Protein AF-A0A1N6CM37-F1 (afdb_monomer)

Mean predicted aligned error: 11.4 Å

Structure (mmCIF, N/CA/C/O backbone):
data_AF-A0A1N6CM37-F1
#
_entry.id   AF-A0A1N6CM37-F1
#
loop_
_atom_site.group_PDB
_atom_site.id
_atom_site.type_symbol
_atom_site.label_atom_id
_atom_site.label_alt_id
_atom_site.label_comp_id
_atom_site.label_asym_id
_atom_site.label_entity_id
_atom_site.label_seq_id
_atom_site.pdbx_PDB_ins_code
_atom_site.Cartn_x
_atom_site.Cartn_y
_atom_site.Cartn_z
_atom_site.occupancy
_atom_site.B_iso_or_equiv
_atom_site.auth_seq_id
_atom_site.auth_comp_id
_atom_site.auth_asym_id
_atom_site.auth_atom_id
_atom_site.pdbx_PDB_model_num
ATOM 1 N N . MET A 1 1 ? 11.329 33.008 1.002 1.00 25.02 1 MET A N 1
ATOM 2 C CA . MET A 1 1 ? 11.380 31.983 -0.054 1.00 25.02 1 MET A CA 1
ATOM 3 C C . MET A 1 1 ? 11.124 30.665 0.637 1.00 25.02 1 MET A C 1
ATOM 5 O O . MET A 1 1 ? 12.015 30.175 1.306 1.00 25.02 1 MET A O 1
ATOM 9 N N . GLY A 1 2 ? 9.870 30.221 0.646 1.00 23.66 2 GLY A N 1
ATOM 10 C CA . GLY A 1 2 ? 9.488 28.921 1.187 1.00 23.66 2 GLY A CA 1
ATOM 11 C C . GLY A 1 2 ? 9.036 28.079 0.009 1.00 23.66 2 GLY A C 1
ATOM 12 O O . GLY A 1 2 ? 8.047 28.442 -0.625 1.00 23.66 2 GLY A O 1
ATOM 13 N N . MET A 1 3 ? 9.803 27.042 -0.315 1.00 22.66 3 MET A N 1
ATOM 14 C CA . MET A 1 3 ? 9.376 25.974 -1.214 1.00 22.66 3 MET A CA 1
ATOM 15 C C . MET A 1 3 ? 8.155 25.306 -0.583 1.00 22.66 3 MET A C 1
ATOM 17 O O . MET A 1 3 ? 8.209 24.887 0.571 1.00 22.66 3 MET A O 1
ATOM 21 N N . LYS A 1 4 ? 7.042 25.255 -1.313 1.00 22.05 4 LYS A N 1
ATOM 22 C CA . LYS A 1 4 ? 5.888 24.435 -0.944 1.00 22.05 4 LYS A CA 1
ATOM 23 C C . LYS A 1 4 ? 6.038 23.084 -1.631 1.00 22.05 4 LYS A C 1
ATOM 25 O O . LYS A 1 4 ? 5.509 22.888 -2.718 1.00 22.05 4 LYS A O 1
ATOM 30 N N . ILE A 1 5 ? 6.757 22.166 -0.994 1.00 28.77 5 ILE A N 1
ATOM 31 C CA . ILE A 1 5 ? 6.811 20.765 -1.416 1.00 28.77 5 ILE A CA 1
ATOM 32 C C . ILE A 1 5 ? 5.496 20.143 -0.968 1.00 28.77 5 ILE A C 1
ATOM 34 O O . ILE A 1 5 ? 5.294 19.910 0.217 1.00 28.77 5 ILE A O 1
ATOM 38 N N . THR A 1 6 ? 4.553 19.985 -1.891 1.00 29.05 6 THR A N 1
ATOM 39 C CA . THR A 1 6 ? 3.203 19.531 -1.527 1.00 29.05 6 THR A CA 1
ATOM 40 C C . THR A 1 6 ? 2.926 18.095 -1.979 1.00 29.05 6 THR A C 1
ATOM 42 O O . THR A 1 6 ? 1.849 17.607 -1.691 1.00 29.05 6 THR A O 1
ATOM 45 N N . HIS A 1 7 ? 3.849 17.400 -2.661 1.00 32.09 7 HIS A N 1
ATOM 46 C CA . HIS A 1 7 ? 3.498 16.150 -3.353 1.00 32.09 7 HIS A CA 1
ATOM 47 C C . HIS A 1 7 ? 4.652 15.126 -3.523 1.00 32.09 7 HIS A C 1
ATOM 49 O O . HIS A 1 7 ? 4.738 14.451 -4.544 1.00 32.09 7 HIS A O 1
ATOM 55 N N . ILE A 1 8 ? 5.540 14.958 -2.538 1.00 32.12 8 ILE A N 1
ATOM 56 C CA . ILE A 1 8 ? 6.417 13.770 -2.507 1.00 32.12 8 ILE A CA 1
ATOM 57 C C . ILE A 1 8 ? 5.692 12.714 -1.691 1.00 32.12 8 ILE A C 1
ATOM 59 O O . ILE A 1 8 ? 5.733 12.715 -0.463 1.00 32.12 8 ILE A O 1
ATOM 63 N N . VAL A 1 9 ? 4.954 11.855 -2.383 1.00 31.59 9 VAL A N 1
ATOM 64 C CA . VAL A 1 9 ? 4.132 10.843 -1.733 1.00 31.59 9 VAL A CA 1
ATOM 65 C C . VAL A 1 9 ? 4.788 9.475 -1.925 1.00 31.59 9 VAL A C 1
ATOM 67 O O . VAL A 1 9 ? 4.845 8.930 -3.024 1.00 31.59 9 VAL A O 1
ATOM 70 N N . LEU A 1 10 ? 5.351 8.954 -0.832 1.00 33.09 10 LEU A N 1
ATOM 71 C CA . LEU A 1 10 ? 6.079 7.683 -0.708 1.00 33.09 10 LEU A CA 1
ATOM 72 C C . LEU A 1 10 ? 5.109 6.506 -0.482 1.00 33.09 10 LEU A C 1
ATOM 74 O O . LEU A 1 10 ? 4.486 6.524 0.575 1.00 33.09 10 LEU A O 1
ATOM 78 N N . PRO A 1 11 ? 4.967 5.491 -1.381 1.00 34.34 11 PRO A N 1
ATOM 79 C CA . PRO A 1 11 ? 3.895 4.455 -1.413 1.00 34.34 11 PRO A CA 1
ATOM 80 C C . PRO A 1 11 ? 3.674 3.573 -0.173 1.00 34.34 11 PRO A C 1
ATOM 82 O O . PRO A 1 11 ? 2.757 2.759 -0.165 1.00 34.34 11 PRO A O 1
ATOM 85 N N . PHE A 1 12 ? 4.410 3.816 0.915 1.00 36.84 12 PHE A N 1
ATOM 86 C CA . PHE A 1 12 ? 4.209 3.195 2.225 1.00 36.84 12 PHE A CA 1
ATOM 87 C C . PHE A 1 12 ? 3.840 4.150 3.354 1.00 36.84 12 PHE A C 1
ATOM 89 O O . PHE A 1 12 ? 3.465 3.674 4.419 1.00 36.84 12 PHE A O 1
ATOM 96 N N . VAL A 1 13 ? 3.816 5.463 3.111 1.00 35.81 13 VAL A N 1
ATOM 97 C CA . VAL A 1 13 ? 3.071 6.372 3.987 1.00 35.81 13 VAL A CA 1
ATOM 98 C C . VAL A 1 13 ? 1.584 6.365 3.649 1.00 35.81 13 VAL A C 1
ATOM 100 O O . VAL A 1 13 ? 0.835 6.610 4.578 1.00 35.81 13 VAL A O 1
ATOM 103 N N . PHE A 1 14 ? 1.176 5.960 2.424 1.00 42.19 14 PHE A N 1
ATOM 104 C CA . PHE A 1 14 ? -0.163 6.069 1.782 1.00 42.19 14 PHE A CA 1
ATOM 105 C C . PHE A 1 14 ? -1.371 5.527 2.551 1.00 42.19 14 PHE A C 1
ATOM 107 O O . PHE A 1 14 ? -2.103 4.624 2.132 1.00 42.19 14 PHE A O 1
ATOM 114 N N . LEU A 1 15 ? -1.600 6.114 3.699 1.00 32.59 15 LEU A N 1
ATOM 115 C CA . LEU A 1 15 ? -2.272 7.393 3.820 1.00 32.59 15 LEU A CA 1
ATOM 116 C C . LEU A 1 15 ? -1.490 8.622 3.230 1.00 32.59 15 LEU A C 1
ATOM 118 O O . LEU A 1 15 ? -0.271 8.664 3.247 1.00 32.59 15 LEU A O 1
ATOM 122 N N . PHE A 1 16 ? -2.192 9.612 2.676 1.00 36.16 16 PHE A N 1
ATOM 123 C CA . PHE A 1 16 ? -1.753 10.941 2.166 1.00 36.16 16 PHE A CA 1
ATOM 124 C C . PHE A 1 16 ? -1.709 11.123 0.673 1.00 36.16 16 PHE A C 1
ATOM 126 O O . PHE A 1 16 ? -0.985 10.450 -0.040 1.00 36.16 16 PHE A O 1
ATOM 133 N N . GLY A 1 17 ? -2.552 12.054 0.234 1.00 28.45 17 GLY A N 1
ATOM 134 C CA . GLY A 1 17 ? -2.382 12.868 -0.952 1.00 28.45 17 GLY A CA 1
ATOM 135 C C . GLY A 1 17 ? -2.114 14.328 -0.545 1.00 28.45 17 GLY A C 1
ATOM 136 O O . GLY A 1 17 ? -1.785 14.609 0.609 1.00 28.45 17 GLY A O 1
ATOM 137 N N . PRO A 1 18 ? -2.273 15.295 -1.458 1.00 28.67 18 PRO A N 1
ATOM 138 C CA . PRO A 1 18 ? -1.671 16.602 -1.356 1.00 28.67 18 PRO A CA 1
ATOM 139 C C . PRO A 1 18 ? -2.720 17.713 -1.244 1.00 28.67 18 PRO A C 1
ATOM 141 O O . PRO A 1 18 ? -3.902 17.579 -1.576 1.00 28.67 18 PRO A O 1
ATOM 144 N N . SER A 1 19 ? -2.277 18.868 -0.757 1.00 26.94 19 SER A N 1
ATOM 145 C CA . SER A 1 19 ? -3.132 20.033 -0.529 1.00 26.94 19 SER A CA 1
ATOM 146 C C . SER A 1 19 ? -3.166 20.992 -1.729 1.00 26.94 19 SER A C 1
ATOM 148 O O . SER A 1 19 ? -2.136 21.331 -2.306 1.00 26.94 19 SER A O 1
ATOM 150 N N . ALA A 1 20 ? -4.353 21.517 -2.056 1.00 23.83 20 ALA A N 1
ATOM 151 C CA . ALA A 1 20 ? -4.527 22.671 -2.939 1.00 23.83 20 ALA A CA 1
ATOM 152 C C . ALA A 1 20 ? -5.299 23.792 -2.218 1.00 23.83 20 ALA A C 1
ATOM 154 O O . ALA A 1 20 ? -6.403 23.588 -1.711 1.00 23.83 20 ALA A O 1
ATOM 155 N N . GLY A 1 21 ? -4.731 25.002 -2.211 1.00 21.92 21 GLY A N 1
ATOM 156 C CA . GLY A 1 21 ? -5.384 26.258 -1.819 1.00 21.92 21 GLY A CA 1
ATOM 157 C C . GLY A 1 21 ? -5.247 27.294 -2.942 1.00 21.92 21 GLY A C 1
ATOM 158 O O . GLY A 1 21 ? -4.203 27.370 -3.582 1.00 21.92 21 GLY A O 1
ATOM 159 N N . ALA A 1 22 ? -6.300 28.074 -3.210 1.00 21.17 22 ALA A N 1
ATOM 160 C CA . ALA A 1 22 ? -6.510 28.792 -4.475 1.00 21.17 22 ALA A CA 1
ATOM 161 C C . ALA A 1 22 ? -6.444 30.353 -4.410 1.00 21.17 22 ALA A C 1
ATOM 163 O O . ALA A 1 22 ? -6.785 30.932 -3.379 1.00 21.17 22 ALA A O 1
ATOM 164 N N . VAL A 1 23 ? -6.192 30.972 -5.597 1.00 22.33 23 VAL A N 1
ATOM 165 C CA . VAL A 1 23 ? -6.609 32.316 -6.156 1.00 22.33 23 VAL A CA 1
ATOM 166 C C . VAL A 1 23 ? -5.714 33.582 -5.895 1.00 22.33 23 VAL A C 1
ATOM 168 O O . VAL A 1 23 ? -5.243 33.702 -4.768 1.00 22.33 23 VAL A O 1
ATOM 171 N N . PRO A 1 24 ? -5.589 34.643 -6.775 1.00 33.16 24 PRO A N 1
ATOM 172 C CA . PRO A 1 24 ? -5.605 34.809 -8.263 1.00 33.16 24 PRO A CA 1
ATOM 173 C C . PRO A 1 24 ? -4.436 35.639 -8.921 1.00 33.16 24 PRO A C 1
ATOM 175 O O . PRO A 1 24 ? -3.816 36.484 -8.288 1.00 33.16 24 PRO A O 1
ATOM 178 N N . ASN A 1 25 ? -4.288 35.470 -10.252 1.00 28.27 25 ASN A N 1
ATOM 179 C CA . ASN A 1 25 ? -3.829 36.359 -11.362 1.00 28.27 25 ASN A CA 1
ATOM 180 C C . ASN A 1 25 ? -3.020 37.662 -11.128 1.00 28.27 25 ASN A C 1
ATOM 182 O O . ASN A 1 25 ? -3.572 38.638 -10.627 1.00 28.27 25 ASN A O 1
ATOM 186 N N . GLU A 1 26 ? -1.896 37.796 -11.858 1.00 24.31 26 GLU A N 1
ATOM 187 C CA . GLU A 1 26 ? -1.645 38.956 -12.741 1.00 24.31 26 GLU A CA 1
ATOM 188 C C . GLU A 1 26 ? -0.701 38.606 -13.920 1.00 24.31 26 GLU A C 1
ATOM 190 O O . GLU A 1 26 ? 0.232 37.824 -13.784 1.00 24.31 26 GLU A O 1
ATOM 195 N N . LYS A 1 27 ? -1.004 39.145 -15.112 1.00 28.97 27 LYS A N 1
ATOM 196 C CA . LYS A 1 27 ? -0.366 38.862 -16.416 1.00 28.97 27 LYS A CA 1
ATOM 197 C C . LYS A 1 27 ? 0.934 39.644 -16.621 1.00 28.97 27 LYS A C 1
ATOM 199 O O . LYS A 1 27 ? 0.894 40.862 -16.485 1.00 28.97 27 LYS A O 1
ATOM 204 N N . VAL A 1 28 ? 1.953 39.017 -17.219 1.00 23.80 28 VAL A N 1
ATOM 205 C CA . VAL A 1 28 ? 2.906 39.673 -18.145 1.00 23.80 28 VAL A CA 1
ATOM 206 C C . VAL A 1 28 ? 3.269 38.700 -19.283 1.00 23.80 28 VAL A C 1
ATOM 208 O O . VAL A 1 28 ? 3.254 37.490 -19.106 1.00 23.80 28 VAL A O 1
ATOM 211 N N . VAL A 1 29 ? 3.476 39.240 -20.486 1.00 26.52 29 VAL A N 1
ATOM 212 C CA . VAL A 1 29 ? 3.508 38.570 -21.801 1.00 26.52 29 VAL A CA 1
ATOM 213 C C . VAL A 1 29 ? 4.939 38.569 -22.377 1.00 26.52 29 VAL A C 1
ATOM 215 O O . VAL A 1 29 ? 5.671 39.519 -22.110 1.00 26.52 29 VAL A O 1
ATOM 218 N N . VAL A 1 30 ? 5.209 37.612 -23.292 1.00 24.80 30 VAL A N 1
ATOM 219 C CA . VAL A 1 30 ? 6.088 37.642 -24.508 1.00 24.80 30 VAL A CA 1
ATOM 220 C C . VAL A 1 30 ? 7.326 36.705 -24.428 1.00 24.80 30 VAL A C 1
ATOM 222 O O . VAL A 1 30 ? 7.964 36.726 -23.384 1.00 24.80 30 VAL A O 1
ATOM 225 N N . PRO A 1 31 ? 7.771 35.983 -25.501 1.00 29.30 31 PRO A N 1
ATOM 226 C CA . PRO A 1 31 ? 7.175 35.684 -26.821 1.00 29.30 31 PRO A CA 1
ATOM 227 C C . PRO A 1 31 ? 7.033 34.178 -27.159 1.00 29.30 31 PRO A C 1
ATOM 229 O O . PRO A 1 31 ? 7.888 33.349 -26.870 1.00 29.30 31 PRO A O 1
ATOM 232 N N . ARG A 1 32 ? 5.990 33.862 -27.939 1.00 29.61 32 ARG A N 1
ATOM 233 C CA . ARG A 1 32 ? 5.881 32.642 -28.755 1.00 29.61 32 ARG A CA 1
ATOM 234 C C . ARG A 1 32 ? 6.755 32.768 -30.003 1.00 29.61 32 ARG A C 1
ATOM 236 O O . ARG A 1 32 ? 6.486 33.648 -30.818 1.00 29.61 32 ARG A O 1
ATOM 243 N N . GLU A 1 33 ? 7.625 31.793 -30.241 1.00 30.53 33 GLU A N 1
ATOM 244 C CA . GLU A 1 33 ? 7.959 31.365 -31.601 1.00 30.53 33 GLU A CA 1
ATOM 245 C C . GLU A 1 33 ? 7.528 29.904 -31.821 1.00 30.53 33 GLU A C 1
ATOM 247 O O . GLU A 1 33 ? 8.139 28.945 -31.371 1.00 30.53 33 GLU A O 1
ATOM 252 N N . SER A 1 34 ? 6.423 29.787 -32.562 1.00 33.16 34 SER A N 1
ATOM 253 C CA . SER A 1 34 ? 6.287 28.865 -33.693 1.00 33.16 34 SER A CA 1
ATOM 254 C C . SER A 1 34 ? 6.227 27.355 -33.436 1.00 33.16 34 SER A C 1
ATOM 256 O O . SER A 1 34 ? 7.096 26.608 -33.871 1.00 33.16 34 SER A O 1
ATOM 258 N N . ARG A 1 35 ? 5.062 26.879 -32.978 1.00 30.00 35 ARG A N 1
ATOM 259 C CA . ARG A 1 35 ? 4.412 25.700 -33.590 1.00 30.00 35 ARG A CA 1
ATOM 260 C C . ARG A 1 35 ? 2.917 25.950 -33.780 1.00 30.00 35 ARG A C 1
ATOM 262 O O . ARG A 1 35 ? 2.073 25.482 -33.025 1.00 30.00 35 ARG A O 1
ATOM 269 N N . SER A 1 36 ? 2.585 26.726 -34.810 1.00 27.91 36 SER A N 1
ATOM 270 C CA . SER A 1 36 ? 1.268 26.638 -35.436 1.00 27.91 36 SER A CA 1
ATOM 271 C C . SER A 1 36 ? 1.261 25.411 -36.341 1.00 27.91 36 SER A C 1
ATOM 273 O O . SER A 1 36 ? 2.002 25.392 -37.316 1.00 27.91 36 SER A O 1
ATOM 275 N N . HIS A 1 37 ? 0.447 24.414 -36.016 1.00 28.72 37 HIS A N 1
ATOM 276 C CA . HIS A 1 37 ? -0.401 23.704 -36.977 1.00 28.72 37 HIS A CA 1
ATOM 277 C C . HIS A 1 37 ? -1.334 22.773 -36.194 1.00 28.72 37 HIS A C 1
ATOM 279 O O . HIS A 1 37 ? -0.998 21.635 -35.885 1.00 28.72 37 HIS A O 1
ATOM 285 N N . LEU A 1 38 ? -2.505 23.313 -35.850 1.00 36.81 38 LEU A N 1
ATOM 286 C CA . LEU A 1 38 ? -3.718 22.518 -35.690 1.00 36.81 38 LEU A CA 1
ATOM 287 C C . LEU A 1 38 ? -4.146 21.990 -37.071 1.00 36.81 38 LEU A C 1
ATOM 289 O O . LEU A 1 38 ? -3.892 22.647 -38.083 1.00 36.81 38 LEU A O 1
ATOM 293 N N . ASP A 1 39 ? -4.809 20.834 -37.038 1.00 36.12 39 ASP A N 1
ATOM 294 C CA . ASP A 1 39 ? -5.400 20.035 -38.123 1.00 36.12 39 ASP A CA 1
ATOM 295 C C . ASP A 1 39 ? -4.481 19.031 -38.845 1.00 36.12 39 ASP A C 1
ATOM 297 O O . ASP A 1 39 ? -4.121 19.209 -40.008 1.00 36.12 39 ASP A O 1
ATOM 301 N N . GLN A 1 40 ? -4.206 17.892 -38.187 1.00 31.86 40 GLN A N 1
ATOM 302 C CA . GLN A 1 40 ? -4.025 16.595 -38.862 1.00 31.86 40 GLN A CA 1
ATOM 303 C C . GLN A 1 40 ? -4.678 15.451 -38.050 1.00 31.86 40 GLN A C 1
ATOM 305 O O . GLN A 1 40 ? -4.544 15.439 -36.827 1.00 31.86 40 GLN A O 1
ATOM 310 N N . PRO A 1 41 ? -5.382 14.505 -38.707 1.00 35.34 41 PRO A N 1
ATOM 311 C CA . PRO A 1 41 ? -5.982 13.333 -38.068 1.00 35.34 41 PRO A CA 1
ATOM 312 C C . PRO A 1 41 ? -4.905 12.288 -37.736 1.00 35.34 41 PRO A C 1
ATOM 314 O O . PRO A 1 41 ? -3.913 12.205 -38.456 1.00 35.34 41 PRO A O 1
ATOM 317 N N . ASP A 1 42 ? -5.116 11.523 -36.657 1.00 41.97 42 ASP A N 1
ATOM 318 C CA . ASP A 1 42 ? -4.413 10.285 -36.272 1.00 41.97 42 ASP A CA 1
ATOM 319 C C . ASP A 1 42 ? -2.978 10.137 -36.809 1.00 41.97 42 ASP A C 1
ATOM 321 O O . ASP A 1 42 ? -2.708 9.363 -37.728 1.00 41.97 42 ASP A O 1
ATOM 325 N N . LYS A 1 43 ? -2.022 10.857 -36.212 1.00 37.91 43 LYS A N 1
ATOM 326 C CA . LYS A 1 43 ? -0.627 10.415 -36.270 1.00 37.91 43 LYS A CA 1
ATOM 327 C C . LYS A 1 43 ? -0.451 9.334 -35.218 1.00 37.91 43 LYS A C 1
ATOM 329 O O . LYS A 1 43 ? -0.440 9.633 -34.025 1.00 37.91 43 LYS A O 1
ATOM 334 N N . GLU A 1 44 ? -0.323 8.092 -35.677 1.00 43.44 44 GLU A N 1
ATOM 335 C CA . GLU A 1 44 ? 0.382 7.043 -34.944 1.00 43.44 44 GLU A CA 1
ATOM 336 C C . GLU A 1 44 ? 1.603 7.687 -34.272 1.00 43.44 44 GLU A C 1
ATOM 338 O O . GLU A 1 44 ? 2.460 8.247 -34.960 1.00 43.44 44 GLU A O 1
ATOM 343 N N . LYS A 1 45 ? 1.656 7.681 -32.931 1.00 45.09 45 LYS A N 1
ATOM 344 C CA . LYS A 1 45 ? 2.914 7.924 -32.216 1.00 45.09 45 LYS A CA 1
ATOM 345 C C . LYS A 1 45 ? 3.942 7.009 -32.883 1.00 45.09 45 LYS A C 1
ATOM 347 O O . LYS A 1 45 ? 3.712 5.800 -32.920 1.00 45.09 45 LYS A O 1
ATOM 352 N N . GLU A 1 46 ? 5.009 7.569 -33.455 1.00 45.94 46 GLU A N 1
ATOM 353 C CA . GLU A 1 46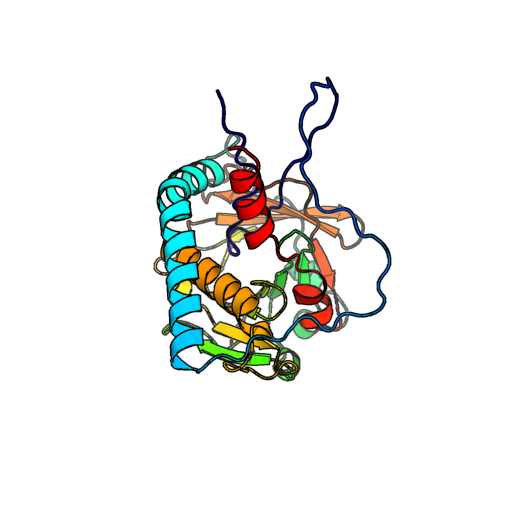 ? 6.141 6.779 -33.942 1.00 45.94 46 GLU A CA 1
ATOM 354 C C . GLU A 1 46 ? 6.624 5.936 -32.759 1.00 45.94 46 GLU A C 1
ATOM 356 O O . GLU A 1 46 ? 7.239 6.459 -31.834 1.00 45.94 46 GLU A O 1
ATOM 361 N N . ARG A 1 47 ? 6.256 4.650 -32.733 1.00 53.91 47 ARG A N 1
ATOM 362 C CA . ARG A 1 47 ? 6.712 3.722 -31.701 1.00 53.91 47 ARG A CA 1
ATOM 363 C C . ARG A 1 47 ? 8.206 3.550 -31.911 1.00 53.91 47 ARG A C 1
ATOM 365 O O . ARG A 1 47 ? 8.624 2.939 -32.898 1.00 53.91 47 ARG A O 1
ATOM 372 N N . PHE A 1 48 ? 9.003 4.127 -31.023 1.00 60.41 48 PHE A N 1
ATOM 373 C CA . PHE A 1 48 ? 10.443 3.938 -31.049 1.00 60.41 48 PHE A CA 1
ATOM 374 C C . PHE A 1 48 ? 10.741 2.465 -30.789 1.00 60.41 48 PHE A C 1
ATOM 376 O O . PHE A 1 48 ? 10.318 1.900 -29.783 1.00 60.41 48 PHE A O 1
ATOM 383 N N . THR A 1 49 ? 11.450 1.830 -31.721 1.00 72.31 49 THR A N 1
ATOM 384 C CA . THR A 1 49 ? 11.916 0.459 -31.528 1.00 72.31 49 THR A CA 1
ATOM 385 C C . THR A 1 49 ? 13.256 0.460 -30.808 1.00 72.31 49 THR A C 1
ATOM 387 O O . THR A 1 49 ? 14.238 0.981 -31.344 1.00 72.31 49 THR A O 1
ATOM 390 N N . PHE A 1 50 ? 13.320 -0.154 -29.632 1.00 77.25 50 PHE A N 1
ATOM 391 C CA . PHE A 1 50 ? 14.551 -0.307 -28.859 1.00 77.25 50 PHE A CA 1
ATOM 392 C C . PHE A 1 50 ? 15.215 -1.659 -29.117 1.00 77.25 50 PHE A C 1
ATOM 394 O O . PHE A 1 50 ? 14.580 -2.655 -29.466 1.00 77.25 50 PHE A O 1
ATOM 401 N N . SER A 1 51 ? 16.526 -1.707 -28.886 1.00 85.19 51 SER A N 1
ATOM 402 C CA . SER A 1 51 ? 17.173 -2.969 -28.525 1.00 85.19 51 SER A CA 1
ATOM 403 C C . SER A 1 51 ? 17.005 -3.186 -27.021 1.00 85.19 51 SER A C 1
ATOM 405 O O . SER A 1 51 ? 17.040 -2.212 -26.271 1.00 85.19 51 SER A O 1
ATOM 407 N N . ALA A 1 52 ? 16.899 -4.437 -26.564 1.00 84.94 52 ALA A N 1
ATOM 408 C CA . ALA A 1 52 ? 16.794 -4.720 -25.130 1.00 84.94 52 ALA A CA 1
ATOM 409 C C . ALA A 1 52 ? 17.916 -4.058 -24.289 1.00 84.94 52 ALA A C 1
ATOM 411 O O . ALA A 1 52 ? 17.598 -3.477 -23.256 1.00 84.94 52 ALA A O 1
ATOM 412 N N . PRO A 1 53 ? 19.203 -4.043 -24.711 1.00 89.25 53 PRO A N 1
ATOM 413 C CA . PRO A 1 53 ? 20.241 -3.303 -23.987 1.00 89.25 53 PRO A CA 1
ATOM 414 C C . PRO A 1 53 ? 19.979 -1.796 -23.890 1.00 89.25 53 PRO A C 1
ATOM 416 O O . PRO A 1 53 ? 20.229 -1.207 -22.844 1.00 89.25 53 PRO A O 1
ATOM 419 N N . LEU A 1 54 ? 19.463 -1.180 -24.960 1.00 85.75 54 LEU A N 1
ATOM 420 C CA . LEU A 1 54 ? 19.136 0.247 -24.967 1.00 85.75 54 LEU A CA 1
ATOM 421 C C . LEU A 1 54 ? 17.957 0.554 -24.036 1.00 85.75 54 LEU A C 1
ATOM 423 O O . LEU A 1 54 ? 18.024 1.533 -23.306 1.00 85.75 54 LEU A O 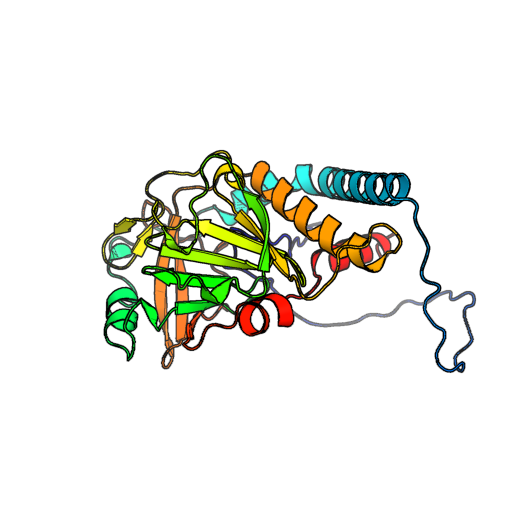1
ATOM 427 N N . PHE A 1 55 ? 16.922 -0.292 -24.022 1.00 88.94 55 PHE A N 1
ATOM 428 C CA . PHE A 1 55 ? 15.792 -0.159 -23.097 1.00 88.94 55 PHE A CA 1
ATOM 429 C C . PHE A 1 55 ? 16.273 -0.127 -21.643 1.00 88.94 55 PHE A C 1
ATOM 431 O O . PHE A 1 55 ? 15.995 0.821 -20.914 1.00 88.94 55 PHE A O 1
ATOM 438 N N . TRP A 1 56 ? 17.067 -1.126 -21.241 1.00 87.81 56 TRP A N 1
ATOM 439 C CA . TRP A 1 56 ? 17.580 -1.202 -19.874 1.00 87.81 56 TRP A CA 1
ATOM 440 C C . TRP A 1 56 ? 18.506 -0.038 -19.532 1.00 87.81 56 TRP A C 1
ATOM 442 O O . TRP A 1 56 ? 18.452 0.465 -18.417 1.00 87.81 56 TRP A O 1
ATOM 452 N N . GLN A 1 57 ? 19.334 0.408 -20.479 1.00 89.12 57 GLN A N 1
ATOM 453 C CA . GLN A 1 57 ? 20.197 1.566 -20.273 1.00 89.12 57 GLN A CA 1
ATOM 454 C C . GLN A 1 57 ? 19.384 2.847 -20.044 1.00 89.12 57 GLN A C 1
ATOM 456 O O . GLN A 1 57 ? 19.692 3.594 -19.122 1.00 89.12 57 GLN A O 1
ATOM 461 N N . LEU A 1 58 ? 18.360 3.100 -20.863 1.00 86.56 58 LEU A N 1
ATOM 462 C CA . LEU A 1 58 ? 17.495 4.272 -20.709 1.00 86.56 58 LEU A CA 1
ATOM 463 C C . LEU A 1 58 ? 16.758 4.237 -19.374 1.00 86.56 58 LEU A C 1
ATOM 465 O O . LEU A 1 58 ? 16.786 5.217 -18.643 1.00 86.56 58 LEU A O 1
ATOM 469 N N . MET A 1 59 ? 16.176 3.088 -19.036 1.00 89.00 59 MET A N 1
ATOM 470 C CA . MET A 1 59 ? 15.467 2.899 -17.777 1.00 89.00 59 MET A CA 1
ATOM 471 C C . MET A 1 59 ? 16.379 3.153 -16.570 1.00 89.00 59 MET A C 1
ATOM 473 O O . MET A 1 59 ? 16.001 3.916 -15.691 1.00 89.00 59 MET A O 1
ATOM 477 N N . GLN A 1 60 ? 17.584 2.567 -16.534 1.00 88.88 60 GLN A N 1
ATOM 478 C CA . GLN A 1 60 ? 18.525 2.788 -15.426 1.00 88.88 60 GLN A CA 1
ATOM 479 C C . GLN A 1 60 ? 18.959 4.251 -15.335 1.00 88.88 60 GLN A C 1
ATOM 481 O O . GLN A 1 60 ? 18.879 4.827 -14.262 1.00 88.88 60 GLN A O 1
ATOM 486 N N . ASN A 1 61 ? 19.324 4.880 -16.457 1.00 87.50 61 ASN A N 1
ATOM 487 C CA . ASN A 1 61 ? 19.705 6.293 -16.459 1.00 87.50 61 ASN A CA 1
ATOM 488 C C . ASN A 1 61 ? 18.578 7.196 -15.934 1.00 87.50 61 ASN A C 1
ATOM 490 O O . ASN A 1 61 ? 18.847 8.146 -15.209 1.00 87.50 61 ASN A O 1
ATOM 494 N N . SER A 1 62 ? 17.326 6.921 -16.313 1.00 87.56 62 SER A N 1
ATOM 495 C CA . SER A 1 62 ? 16.170 7.677 -15.825 1.00 87.56 62 SER A CA 1
ATOM 496 C C . SER A 1 62 ? 15.913 7.440 -14.340 1.00 87.56 62 SER A C 1
ATOM 498 O O . SER A 1 62 ? 15.643 8.396 -13.625 1.00 87.56 62 SER A O 1
ATOM 500 N N . VAL A 1 63 ? 16.012 6.193 -13.869 1.00 85.12 63 VAL A N 1
ATOM 501 C CA . VAL A 1 63 ? 15.880 5.869 -12.441 1.00 85.12 63 VAL A CA 1
ATOM 502 C C . VAL A 1 63 ? 16.964 6.578 -11.631 1.00 85.12 63 VAL A C 1
ATOM 504 O O . VAL A 1 63 ? 16.633 7.239 -10.654 1.00 85.12 63 VAL A O 1
ATOM 507 N N . ASP A 1 64 ? 18.225 6.481 -12.053 1.00 86.56 64 ASP A N 1
ATOM 508 C CA . ASP A 1 64 ? 19.360 7.106 -11.371 1.00 86.56 64 ASP A CA 1
ATOM 509 C C . ASP A 1 64 ? 19.194 8.630 -11.316 1.00 86.56 64 ASP A C 1
ATOM 511 O O . ASP A 1 64 ? 19.313 9.211 -10.245 1.00 86.56 64 ASP A O 1
ATOM 515 N N . GLN A 1 65 ? 18.822 9.268 -12.433 1.00 86.12 65 GLN A N 1
ATOM 516 C CA . GLN A 1 65 ? 18.585 10.714 -12.472 1.00 86.12 65 GLN A CA 1
ATOM 517 C C . GLN A 1 65 ? 17.478 11.144 -11.499 1.00 86.12 65 GLN A C 1
ATOM 519 O O . GLN A 1 65 ? 17.668 12.084 -10.735 1.00 86.12 65 GLN A O 1
ATOM 524 N N . ILE A 1 66 ? 16.334 10.450 -11.501 1.00 82.62 66 ILE A N 1
ATOM 525 C CA . ILE A 1 66 ? 15.218 10.782 -10.603 1.00 82.62 66 ILE A CA 1
ATOM 526 C C . ILE A 1 66 ? 15.634 10.603 -9.139 1.00 82.62 66 ILE A C 1
ATOM 528 O O . ILE A 1 66 ? 15.279 11.419 -8.292 1.00 82.62 66 ILE A O 1
ATOM 532 N N . LEU A 1 67 ? 16.382 9.544 -8.824 1.00 81.12 67 LEU A N 1
ATOM 533 C CA . LEU A 1 67 ? 16.851 9.306 -7.461 1.00 81.12 67 LEU A CA 1
ATOM 534 C C . LEU A 1 67 ? 17.878 10.350 -7.018 1.00 81.12 67 LEU A C 1
ATOM 536 O O . LEU A 1 67 ? 17.745 10.841 -5.903 1.00 81.12 67 LEU A O 1
ATOM 540 N N . ASP A 1 68 ? 18.825 10.737 -7.874 1.00 84.56 68 ASP A N 1
ATOM 541 C CA . ASP A 1 68 ? 19.802 11.795 -7.580 1.00 84.56 68 ASP A CA 1
ATOM 542 C C . ASP A 1 68 ? 19.106 13.132 -7.252 1.00 84.56 68 ASP A C 1
ATOM 544 O O . ASP A 1 68 ? 19.539 13.857 -6.351 1.00 84.56 68 ASP A O 1
ATOM 548 N N . ASP A 1 69 ? 18.004 13.437 -7.944 1.00 80.44 69 ASP A N 1
ATOM 549 C CA . ASP A 1 69 ? 17.215 14.650 -7.714 1.00 80.44 69 ASP A CA 1
ATOM 550 C C . ASP A 1 69 ? 16.371 14.557 -6.423 1.00 80.44 69 ASP A C 1
ATOM 552 O O . ASP A 1 69 ? 16.212 15.544 -5.699 1.00 80.44 69 ASP A O 1
ATOM 556 N N . MET A 1 70 ? 15.849 13.369 -6.096 1.00 76.25 70 MET A N 1
ATOM 557 C CA . MET A 1 70 ? 14.950 13.167 -4.952 1.00 76.25 70 MET A CA 1
ATOM 558 C C . MET A 1 70 ? 15.673 12.894 -3.629 1.00 76.25 70 MET A C 1
ATOM 560 O O . MET A 1 70 ? 15.274 13.452 -2.605 1.00 76.25 70 MET A O 1
ATOM 564 N N . GLU A 1 71 ? 16.710 12.052 -3.616 1.00 75.12 71 GLU A N 1
ATOM 565 C CA . GLU A 1 71 ? 17.380 11.533 -2.411 1.00 75.12 71 GLU A CA 1
ATOM 566 C C . GLU A 1 71 ? 17.781 12.629 -1.403 1.00 75.12 71 GLU A C 1
ATOM 568 O O . GLU A 1 71 ? 17.469 12.469 -0.219 1.00 75.12 71 GLU A O 1
ATOM 573 N N . PRO A 1 72 ? 18.334 13.792 -1.817 1.00 76.44 72 PRO A N 1
ATOM 574 C CA . PRO A 1 72 ? 18.682 14.872 -0.890 1.00 76.44 72 PRO A CA 1
ATOM 575 C C . PRO A 1 72 ? 17.491 15.479 -0.131 1.00 76.44 72 PRO A C 1
ATOM 577 O O . PRO A 1 72 ? 17.687 16.189 0.857 1.00 76.44 72 PRO A O 1
ATOM 580 N N . THR A 1 73 ? 16.264 15.252 -0.604 1.00 77.12 73 THR A N 1
ATOM 581 C CA . THR A 1 73 ? 15.034 15.818 -0.032 1.00 77.12 73 THR A CA 1
ATOM 582 C C . THR A 1 73 ? 14.229 14.817 0.794 1.00 77.12 73 THR A C 1
ATOM 584 O O . THR A 1 73 ? 13.398 15.239 1.598 1.00 77.12 73 THR A O 1
ATOM 587 N N . LEU A 1 74 ? 14.483 13.511 0.654 1.00 74.06 74 LEU A N 1
ATOM 588 C CA . LEU A 1 74 ? 13.649 12.467 1.260 1.00 74.06 74 LEU A CA 1
ATOM 589 C C . LEU A 1 74 ? 13.714 12.457 2.780 1.00 74.06 74 LEU A C 1
ATOM 591 O O . LEU A 1 74 ? 12.672 12.413 3.425 1.00 74.06 74 LEU A O 1
ATOM 595 N N . GLU A 1 75 ? 14.916 12.500 3.353 1.00 79.19 75 GLU A N 1
ATOM 596 C CA . GLU A 1 75 ? 15.094 12.438 4.806 1.00 79.19 75 GLU A CA 1
ATOM 597 C C . GLU A 1 75 ? 14.434 13.639 5.516 1.00 79.19 75 GLU A C 1
ATOM 599 O O . GLU A 1 75 ? 13.611 13.402 6.400 1.00 79.19 75 GLU A O 1
ATOM 604 N N . PRO A 1 76 ? 14.640 14.906 5.092 1.00 80.00 76 PRO A N 1
ATOM 605 C CA . PRO A 1 76 ? 13.916 16.043 5.667 1.00 80.00 76 PRO A CA 1
ATOM 606 C C . PRO A 1 76 ? 12.388 15.929 5.571 1.00 80.00 76 PRO A C 1
ATOM 608 O O . PRO A 1 76 ? 11.682 16.270 6.519 1.00 80.00 76 PRO A O 1
ATOM 611 N N . ILE A 1 77 ? 11.869 15.446 4.437 1.00 80.00 77 ILE A N 1
ATOM 612 C CA . ILE A 1 77 ? 10.425 15.244 4.247 1.00 80.00 77 ILE A CA 1
ATOM 613 C C . ILE A 1 77 ? 9.922 14.150 5.184 1.00 80.00 77 ILE A C 1
ATOM 615 O O . ILE A 1 77 ? 8.880 14.307 5.814 1.00 80.00 77 ILE A O 1
ATOM 619 N N . TRP A 1 78 ? 10.668 13.055 5.310 1.00 78.75 78 TRP A N 1
ATOM 620 C CA . TRP A 1 78 ? 10.333 11.964 6.212 1.00 78.75 78 TRP A CA 1
ATOM 621 C C . TRP A 1 78 ? 10.277 12.418 7.669 1.00 78.75 78 TRP A C 1
ATOM 623 O O . TRP A 1 78 ? 9.316 12.113 8.376 1.00 78.75 78 TRP A O 1
ATOM 633 N N . GLU A 1 79 ? 11.273 13.188 8.109 1.00 83.75 79 GLU A N 1
ATOM 634 C CA . GLU A 1 79 ? 11.308 13.766 9.452 1.00 83.75 79 GLU A CA 1
ATOM 635 C C . GLU A 1 79 ? 10.109 14.687 9.709 1.00 83.75 79 GLU A C 1
ATOM 637 O O . GLU A 1 79 ? 9.499 14.619 10.777 1.00 83.75 79 GLU A O 1
ATOM 642 N N . GLU A 1 80 ? 9.739 15.524 8.735 1.00 85.38 80 GLU A N 1
ATOM 643 C CA . GLU A 1 80 ? 8.584 16.420 8.843 1.00 85.38 80 GLU A CA 1
ATOM 644 C C . GLU A 1 80 ? 7.257 15.653 8.902 1.00 85.38 80 GLU A C 1
ATOM 646 O O . GLU A 1 80 ? 6.400 15.969 9.737 1.00 85.38 80 GLU A O 1
ATOM 651 N N . LEU A 1 81 ? 7.088 14.635 8.054 1.00 82.31 81 LEU A N 1
ATOM 652 C CA . LEU A 1 81 ? 5.908 13.771 8.056 1.00 82.31 81 LEU A CA 1
ATOM 653 C C . LEU A 1 81 ? 5.759 13.080 9.415 1.00 82.31 81 LEU A C 1
ATOM 655 O O . LEU A 1 81 ? 4.687 13.113 10.012 1.00 82.31 81 LEU A O 1
ATOM 659 N N . MET A 1 82 ? 6.846 12.521 9.947 1.00 85.44 82 MET A N 1
ATOM 660 C CA . MET A 1 82 ? 6.835 11.742 11.190 1.00 85.44 82 MET A CA 1
ATOM 661 C C . MET A 1 82 ? 6.874 12.593 12.466 1.00 85.44 82 MET A C 1
ATOM 663 O O . MET A 1 82 ? 6.811 12.051 13.575 1.00 85.44 82 MET A O 1
ATOM 667 N N . ALA A 1 83 ? 6.950 13.919 12.347 1.00 89.69 83 ALA A N 1
ATOM 668 C CA . ALA A 1 83 ? 6.911 14.814 13.492 1.00 89.69 83 ALA A CA 1
ATOM 669 C C . ALA A 1 83 ? 5.510 14.827 14.144 1.00 89.69 83 ALA A C 1
ATOM 671 O O . ALA A 1 83 ? 4.502 15.029 13.459 1.00 89.69 83 ALA A O 1
ATOM 672 N N . PRO A 1 84 ? 5.412 14.684 15.481 1.00 92.56 84 PRO A N 1
ATOM 673 C CA . PRO A 1 84 ? 4.149 14.851 16.190 1.00 92.56 84 PRO A CA 1
ATOM 674 C C . PRO A 1 84 ? 3.532 16.230 15.947 1.00 92.56 84 PRO A C 1
ATOM 676 O O . PRO A 1 84 ? 4.181 17.260 16.140 1.00 92.56 84 PRO A O 1
ATOM 679 N N . THR A 1 85 ? 2.250 16.266 15.589 1.00 91.19 85 THR A N 1
ATOM 680 C CA . THR A 1 85 ? 1.529 17.520 15.307 1.00 91.19 85 THR A CA 1
ATOM 681 C C . THR A 1 85 ? 0.698 18.020 16.486 1.00 91.19 85 THR A C 1
ATOM 683 O O . THR A 1 85 ? 0.147 19.122 16.450 1.00 91.19 85 THR A O 1
ATOM 686 N N . GLY A 1 86 ? 0.602 17.232 17.557 1.00 91.19 86 GLY A N 1
ATOM 687 C CA . GLY A 1 86 ? -0.196 17.557 18.731 1.00 91.19 86 GLY A CA 1
ATOM 688 C C . GLY A 1 86 ? 0.283 16.857 19.994 1.00 91.19 86 GLY A C 1
ATOM 689 O O . GLY A 1 86 ? 1.188 16.028 19.979 1.00 91.19 86 GLY A O 1
ATOM 690 N N . SER A 1 87 ? -0.344 17.206 21.117 1.00 93.69 87 SER A N 1
ATOM 691 C CA . SER A 1 87 ? -0.076 16.565 22.403 1.00 93.69 87 SER A CA 1
ATOM 692 C C . SER A 1 87 ? -0.567 15.118 22.427 1.00 93.69 87 SER A C 1
ATOM 694 O O . SER A 1 87 ? -1.610 14.813 21.849 1.00 93.69 87 SER A O 1
ATOM 696 N N . MET A 1 88 ? 0.119 14.277 23.202 1.00 94.94 88 MET A N 1
ATOM 697 C CA . MET A 1 88 ? -0.302 12.915 23.531 1.00 94.94 88 MET A CA 1
ATOM 698 C C . MET A 1 88 ? -1.786 12.841 23.930 1.00 94.94 88 MET A C 1
ATOM 700 O O . MET A 1 88 ? -2.219 13.512 24.872 1.00 94.94 88 MET A O 1
ATOM 704 N N . ASN A 1 89 ? -2.548 11.979 23.257 1.00 93.50 89 ASN A N 1
ATOM 705 C CA . ASN A 1 89 ? -3.899 11.599 23.658 1.00 93.50 89 ASN A CA 1
ATOM 706 C C . ASN A 1 89 ? -3.818 10.321 24.512 1.00 93.50 89 ASN A C 1
ATOM 708 O O . ASN A 1 89 ? -3.454 9.293 23.964 1.00 93.50 89 ASN A O 1
ATOM 712 N N . PRO A 1 90 ? -4.154 10.321 25.815 1.00 92.44 90 PRO A N 1
ATOM 713 C CA . PRO A 1 90 ? -4.013 9.132 26.664 1.00 92.44 90 PRO A CA 1
ATOM 714 C C . PRO A 1 90 ? -4.964 7.978 26.301 1.00 92.44 90 PRO A C 1
ATOM 716 O O . PRO A 1 90 ? -4.659 6.832 26.617 1.00 92.44 90 PRO A O 1
ATOM 719 N N . ASP A 1 91 ? -6.076 8.263 25.619 1.00 93.12 91 ASP A N 1
ATOM 720 C CA . ASP A 1 91 ? -7.120 7.282 25.291 1.00 93.12 91 ASP A CA 1
ATOM 721 C C . ASP A 1 91 ? -7.097 6.876 23.807 1.00 93.12 91 ASP A C 1
ATOM 723 O O . ASP A 1 91 ? -8.055 6.296 23.293 1.00 93.12 91 ASP A O 1
ATOM 727 N N . TRP A 1 92 ? -6.009 7.183 23.093 1.00 93.00 92 TRP A N 1
ATOM 728 C CA . TRP A 1 92 ? -5.897 6.975 21.646 1.00 93.00 92 TRP A CA 1
ATOM 729 C C . TRP A 1 92 ? -6.143 5.518 21.219 1.00 93.00 92 TRP A C 1
ATOM 731 O O . TRP A 1 92 ? -6.777 5.279 20.198 1.00 93.00 92 TRP A O 1
ATOM 741 N N . GLN A 1 93 ? -5.724 4.544 22.034 1.00 93.25 93 GLN A N 1
ATOM 742 C CA . GLN A 1 93 ? -5.907 3.111 21.761 1.00 93.25 93 GLN A CA 1
ATOM 743 C C . GLN A 1 93 ? -7.380 2.691 21.772 1.00 93.25 93 GLN A C 1
ATOM 745 O O . GLN A 1 93 ? -7.755 1.736 21.103 1.00 93.25 93 GLN A O 1
ATOM 750 N N . GLU A 1 94 ? -8.227 3.393 22.522 1.00 92.25 94 GLU A N 1
ATOM 751 C CA . GLU A 1 94 ? -9.664 3.108 22.621 1.00 92.25 94 GLU A CA 1
ATOM 752 C C . GLU A 1 94 ? -10.503 4.005 21.699 1.00 92.25 94 GLU A C 1
ATOM 754 O O . GLU A 1 94 ? -11.722 3.819 21.576 1.00 92.25 94 GLU A O 1
ATOM 759 N N . ALA A 1 95 ? -9.861 4.978 21.048 1.00 87.38 95 ALA A N 1
ATOM 760 C CA . ALA A 1 95 ? -10.495 5.862 20.089 1.00 87.38 95 ALA A CA 1
ATOM 761 C C . ALA A 1 95 ? -10.939 5.094 18.830 1.00 87.38 95 ALA A C 1
ATOM 763 O O . ALA A 1 95 ? -10.498 3.980 18.542 1.00 87.38 95 ALA A O 1
ATOM 764 N N . GLY A 1 96 ? -11.863 5.692 18.078 1.00 90.81 96 GLY A N 1
ATOM 765 C CA . GLY A 1 96 ? -12.337 5.128 16.817 1.00 90.81 96 GLY A CA 1
ATOM 766 C C . GLY A 1 96 ? -13.231 3.888 16.944 1.00 90.81 96 GLY A C 1
ATOM 767 O O . GLY A 1 96 ? -13.814 3.588 17.992 1.00 90.81 96 GLY A O 1
ATOM 768 N N . VAL A 1 97 ? -13.399 3.194 15.821 1.00 92.19 97 VAL A N 1
ATOM 769 C CA . VAL A 1 97 ? -14.244 2.010 15.657 1.00 92.19 97 VAL A CA 1
ATOM 770 C C . VAL A 1 97 ? -13.419 0.730 15.697 1.00 92.19 97 VAL A C 1
ATOM 772 O O . VAL A 1 97 ? -12.284 0.685 15.236 1.00 92.19 97 VAL A O 1
ATOM 775 N N . ASP A 1 98 ? -14.032 -0.349 16.180 1.00 92.38 98 ASP A N 1
ATOM 776 C CA . ASP A 1 98 ? -13.469 -1.693 16.053 1.00 92.38 98 ASP A CA 1
ATOM 777 C C . ASP A 1 98 ? -13.691 -2.210 14.621 1.00 92.38 98 ASP A C 1
ATOM 779 O O . ASP A 1 98 ? -14.722 -2.810 14.291 1.00 92.38 98 ASP A O 1
ATOM 783 N N . VAL A 1 99 ? -12.737 -1.913 13.736 1.00 87.81 99 VAL A N 1
ATOM 784 C CA . VAL A 1 99 ? -12.833 -2.270 12.317 1.00 87.81 99 VAL A CA 1
ATOM 785 C C . VAL A 1 99 ? -12.817 -3.786 12.103 1.00 87.81 99 VAL A C 1
ATOM 787 O O . VAL A 1 99 ? -13.482 -4.287 11.195 1.00 87.81 99 VAL A O 1
ATOM 790 N N . LEU A 1 100 ? -12.153 -4.542 12.982 1.00 89.50 100 LEU A N 1
ATOM 791 C CA . LEU A 1 100 ? -12.120 -6.001 12.924 1.00 89.50 100 LEU A CA 1
ATOM 792 C C . LEU A 1 100 ? -13.487 -6.608 13.261 1.00 89.50 100 LEU A C 1
ATOM 794 O O . LEU A 1 100 ? -13.970 -7.495 12.546 1.00 89.50 100 LEU A O 1
ATOM 798 N N . ALA A 1 101 ? -14.163 -6.106 14.296 1.00 91.56 101 ALA A N 1
ATOM 799 C CA . ALA A 1 101 ? -15.539 -6.495 14.604 1.00 91.56 101 ALA A CA 1
ATOM 800 C C . ALA A 1 101 ? -16.507 -6.121 13.465 1.00 91.56 101 ALA A C 1
ATOM 802 O O . ALA A 1 101 ? -17.401 -6.897 13.105 1.00 91.56 101 ALA A O 1
ATOM 803 N N . LEU A 1 102 ? -16.315 -4.957 12.837 1.00 91.88 102 LEU A N 1
ATOM 804 C CA . LEU A 1 102 ? -17.128 -4.529 11.695 1.00 91.88 102 LEU A CA 1
ATOM 805 C C . LEU A 1 102 ? -16.924 -5.412 10.457 1.00 91.88 102 LEU A C 1
ATOM 807 O O . LEU A 1 102 ? -17.902 -5.763 9.798 1.00 91.88 102 LEU A O 1
ATOM 811 N N . LEU A 1 103 ? -15.686 -5.789 10.134 1.00 90.62 103 LEU A N 1
ATOM 812 C CA . LEU A 1 103 ? -15.378 -6.678 9.010 1.00 90.62 103 LEU A CA 1
ATOM 813 C C . LEU A 1 103 ? -15.894 -8.103 9.255 1.00 90.62 103 LEU A C 1
ATOM 815 O O . LEU A 1 103 ? -16.507 -8.703 8.370 1.00 90.62 103 LEU A O 1
ATOM 819 N N . SER A 1 104 ? -15.686 -8.639 10.460 1.00 92.25 104 SER A N 1
ATOM 820 C CA . SER A 1 104 ? -16.089 -10.006 10.817 1.00 92.25 104 SER A CA 1
ATOM 821 C C . SER A 1 104 ? -17.605 -10.199 10.908 1.00 92.25 104 SER A C 1
ATOM 823 O O . SER A 1 104 ? -18.099 -11.275 10.575 1.00 92.25 104 SER A O 1
ATOM 825 N N . SER A 1 105 ? -18.356 -9.167 11.304 1.00 93.75 105 SER A N 1
ATOM 826 C CA . SER A 1 105 ? -19.823 -9.219 11.400 1.00 93.75 105 SER A CA 1
ATOM 827 C C . SER A 1 105 ? -20.550 -9.133 10.052 1.00 93.75 105 SER A C 1
ATOM 829 O O . SER A 1 105 ? -21.751 -9.407 9.979 1.00 93.75 105 SER A O 1
ATOM 831 N N . ARG A 1 106 ? -19.854 -8.777 8.964 1.00 92.44 106 ARG A N 1
ATOM 832 C CA . ARG A 1 106 ? -20.438 -8.730 7.617 1.00 92.44 106 ARG A CA 1
ATOM 833 C C . ARG A 1 106 ? -20.543 -10.107 6.979 1.00 92.44 106 ARG A C 1
ATOM 835 O O . ARG A 1 106 ? -19.825 -11.047 7.309 1.00 92.44 106 ARG A O 1
ATOM 842 N N . SER A 1 107 ? -21.416 -10.205 5.975 1.00 93.50 107 SER A N 1
ATOM 843 C CA . SER A 1 107 ? -21.482 -11.386 5.110 1.00 93.50 107 SER A CA 1
ATOM 844 C C . SER A 1 107 ? -20.102 -11.691 4.518 1.00 93.50 107 SER A C 1
ATOM 846 O O . SER A 1 107 ? -19.437 -10.795 3.999 1.00 93.50 107 SER A O 1
ATOM 848 N N . GLY A 1 108 ? -19.676 -12.952 4.615 1.00 90.00 108 GLY A N 1
ATOM 849 C CA .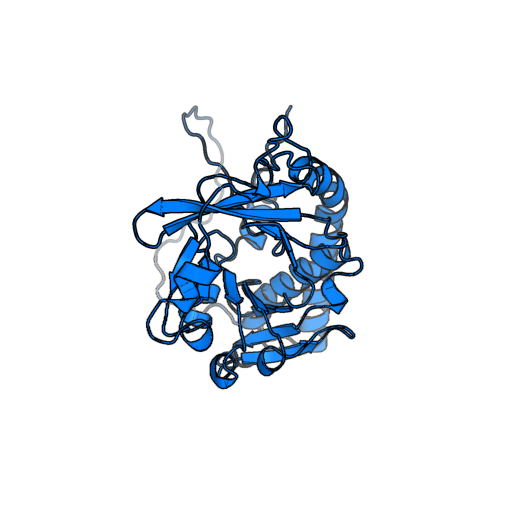 GLY A 1 108 ? -18.343 -13.408 4.207 1.00 90.00 108 GLY A CA 1
ATOM 850 C C . GLY A 1 108 ? -17.234 -13.204 5.248 1.00 90.00 108 GLY A C 1
ATOM 851 O O . GLY A 1 108 ? -16.136 -13.720 5.041 1.00 90.00 108 GLY A O 1
ATOM 852 N N . GLY A 1 109 ? -17.503 -12.503 6.359 1.00 92.06 109 GLY A N 1
ATOM 853 C CA . GLY A 1 109 ? -16.529 -12.201 7.411 1.00 92.06 109 GLY A CA 1
ATOM 854 C C . GLY A 1 109 ? -15.245 -11.576 6.861 1.00 92.06 109 GLY A C 1
ATOM 855 O O . GLY A 1 109 ? -15.253 -10.922 5.819 1.00 92.06 109 GLY A O 1
ATOM 856 N N . PHE A 1 110 ? -14.116 -11.843 7.510 1.00 90.25 110 PHE A N 1
ATOM 857 C CA . PHE A 1 110 ? -12.802 -11.380 7.058 1.00 90.25 110 PHE A CA 1
ATOM 858 C C . PHE A 1 110 ? -12.439 -11.791 5.625 1.00 90.25 110 PHE A C 1
ATOM 860 O O . PHE A 1 110 ? -11.919 -10.990 4.862 1.00 90.25 110 PHE A O 1
ATOM 867 N N . ALA A 1 111 ? -12.765 -13.018 5.212 1.00 88.12 111 ALA A N 1
ATOM 868 C CA . ALA A 1 111 ? -12.422 -13.507 3.873 1.00 88.12 111 ALA A CA 1
ATOM 869 C C . ALA A 1 111 ? -13.208 -12.808 2.746 1.00 88.12 111 ALA A C 1
ATOM 871 O O . ALA A 1 111 ? -12.824 -12.884 1.577 1.00 88.12 111 ALA A O 1
ATOM 872 N N . GLY A 1 112 ? -14.341 -12.183 3.081 1.00 89.62 112 GLY A N 1
ATOM 873 C CA . GLY A 1 112 ? -15.224 -11.508 2.134 1.00 89.62 112 GLY A CA 1
ATOM 874 C C . GLY A 1 112 ? -15.138 -9.985 2.157 1.00 89.62 112 GLY A C 1
ATOM 875 O O . GLY A 1 112 ? -15.727 -9.361 1.276 1.00 89.62 112 GLY A O 1
ATOM 876 N N . ASN A 1 113 ? -14.440 -9.390 3.130 1.00 92.56 113 ASN A N 1
ATOM 877 C CA . ASN A 1 113 ? -14.399 -7.942 3.326 1.00 92.56 113 ASN A CA 1
ATOM 878 C C . ASN A 1 113 ? -12.958 -7.430 3.490 1.00 92.56 113 ASN A C 1
ATOM 880 O O . ASN A 1 113 ? -12.120 -8.095 4.087 1.00 92.56 113 ASN A O 1
ATOM 884 N N . ALA A 1 114 ? -12.693 -6.231 2.979 1.00 91.94 114 ALA A N 1
ATOM 885 C CA . ALA A 1 114 ? -11.406 -5.544 3.071 1.00 91.94 114 ALA A CA 1
ATOM 886 C C . ALA A 1 114 ? -11.628 -4.037 3.205 1.00 91.94 114 ALA A C 1
ATOM 888 O O . ALA A 1 114 ? -12.733 -3.547 2.948 1.00 91.94 114 ALA A O 1
ATOM 889 N N . LEU A 1 115 ? -10.584 -3.312 3.587 1.00 91.31 115 LEU A N 1
ATOM 890 C CA . LEU A 1 115 ? -10.577 -1.855 3.631 1.00 91.31 115 LEU A CA 1
ATOM 891 C C . LEU A 1 115 ? -9.948 -1.318 2.354 1.00 91.31 115 LEU A C 1
ATOM 893 O O . LEU A 1 115 ? -8.812 -1.651 2.061 1.00 91.31 115 LEU A O 1
ATOM 897 N N . LEU A 1 116 ? -10.688 -0.518 1.591 1.00 91.06 116 LEU A N 1
ATOM 898 C CA . LEU A 1 116 ? -10.186 0.178 0.409 1.00 91.06 116 LEU A CA 1
ATOM 899 C C . LEU A 1 116 ? -9.990 1.650 0.741 1.00 91.06 116 LEU A C 1
ATOM 901 O O . LEU A 1 116 ? -10.972 2.337 1.041 1.00 91.06 116 LEU A O 1
ATOM 905 N N . SER A 1 117 ? -8.767 2.124 0.565 1.00 87.00 117 SER A N 1
ATOM 906 C CA . SER A 1 117 ? -8.433 3.537 0.546 1.00 87.00 117 SER A CA 1
ATOM 907 C C . SER A 1 117 ? -8.315 4.011 -0.902 1.00 87.00 117 SER A C 1
ATOM 909 O O . SER A 1 117 ? -7.715 3.335 -1.734 1.00 87.00 117 SER A O 1
ATOM 911 N N . SER A 1 118 ? -8.977 5.115 -1.256 1.00 73.00 118 SER A N 1
ATOM 912 C CA . SER A 1 118 ? -9.052 5.619 -2.647 1.00 73.00 118 SER A CA 1
ATOM 913 C C . SER A 1 118 ? -8.309 6.945 -2.854 1.00 73.00 118 SER A C 1
ATOM 915 O O . SER A 1 118 ? -8.713 7.713 -3.724 1.00 73.00 118 SER A O 1
ATOM 917 N N . GLY A 1 119 ? -7.289 7.226 -2.035 1.00 69.50 119 GLY A N 1
ATOM 918 C CA . GLY A 1 119 ? -6.399 8.381 -2.200 1.00 69.50 119 GLY A CA 1
ATOM 919 C C . GLY A 1 119 ? -5.469 8.248 -3.412 1.00 69.50 119 GLY A C 1
ATOM 920 O O . GLY A 1 119 ? -5.711 7.429 -4.298 1.00 69.50 119 GLY A O 1
ATOM 921 N N . GLU A 1 120 ? -4.406 9.052 -3.444 1.00 66.62 120 GLU A N 1
ATOM 922 C CA . GLU A 1 120 ? -3.482 9.133 -4.588 1.00 66.62 120 GLU A CA 1
ATOM 923 C C . GLU A 1 120 ? -2.727 7.843 -4.891 1.00 66.62 120 GLU A C 1
ATOM 925 O O . GLU A 1 120 ? -2.592 7.493 -6.062 1.00 66.62 120 GLU A O 1
ATOM 930 N N . SER A 1 121 ? -2.338 7.085 -3.862 1.00 70.88 121 SER A N 1
ATOM 931 C CA . SER A 1 121 ? -2.073 5.654 -4.021 1.00 70.88 121 SER A CA 1
ATOM 932 C C . SER A 1 121 ? -3.217 4.879 -3.405 1.00 70.88 121 SER A C 1
ATOM 934 O O . SER A 1 121 ? -3.284 4.713 -2.183 1.00 70.88 121 SER A O 1
ATOM 936 N N . PRO A 1 122 ? -4.139 4.384 -4.238 1.00 80.38 122 PRO A N 1
ATOM 937 C CA . PRO A 1 122 ? -5.145 3.457 -3.784 1.00 80.38 122 PRO A CA 1
ATOM 938 C C . PRO A 1 122 ? -4.494 2.239 -3.128 1.00 80.38 122 PRO A C 1
ATOM 940 O O . PRO A 1 122 ? -3.533 1.664 -3.654 1.00 80.38 122 PRO A O 1
ATOM 943 N N . SER A 1 123 ? -5.073 1.811 -2.014 1.00 87.56 123 SER A N 1
ATOM 944 C CA . SER A 1 123 ? -4.611 0.653 -1.257 1.00 87.56 123 SER A CA 1
ATOM 945 C C . SER A 1 123 ? -5.784 -0.194 -0.784 1.00 87.56 123 SER A C 1
ATOM 947 O O . SER A 1 123 ? -6.897 0.298 -0.574 1.00 87.56 123 SER A O 1
ATOM 949 N N . ILE A 1 124 ? -5.556 -1.496 -0.642 1.00 91.38 124 ILE A N 1
ATOM 950 C CA . ILE A 1 124 ? -6.534 -2.425 -0.083 1.00 91.38 124 ILE A CA 1
ATOM 951 C C . ILE A 1 124 ? -5.905 -3.286 1.003 1.00 91.38 124 ILE A C 1
ATOM 953 O O . ILE A 1 124 ? -4.972 -4.043 0.740 1.00 91.38 124 ILE A O 1
ATOM 957 N N . THR A 1 125 ? -6.465 -3.203 2.205 1.00 90.88 125 THR A N 1
ATOM 958 C CA . THR A 1 125 ? -5.977 -3.889 3.402 1.00 90.88 125 THR A CA 1
ATOM 959 C C . THR A 1 125 ? -6.917 -5.019 3.798 1.00 90.88 125 THR A C 1
ATOM 961 O O . THR A 1 125 ? -8.134 -4.847 3.922 1.00 90.88 125 THR A O 1
ATOM 964 N N . PHE A 1 126 ? -6.335 -6.192 4.020 1.00 89.88 126 PHE A N 1
ATOM 965 C CA . PHE A 1 126 ? -7.003 -7.420 4.422 1.00 89.88 126 PHE A CA 1
ATOM 966 C C . PHE A 1 126 ? -6.640 -7.782 5.860 1.00 89.88 126 PHE A C 1
ATOM 968 O O . PHE A 1 126 ? -5.483 -7.692 6.269 1.00 89.88 126 PHE A O 1
ATOM 975 N N . PHE A 1 127 ? -7.629 -8.280 6.599 1.00 86.12 127 PHE A N 1
ATOM 976 C CA . PHE A 1 127 ? -7.464 -8.784 7.962 1.00 86.12 127 PHE A CA 1
ATOM 977 C C . PHE A 1 127 ? -7.944 -10.225 8.011 1.00 86.12 127 PHE A C 1
ATOM 979 O O . PHE A 1 127 ? -9.071 -10.503 8.392 1.00 86.12 127 PHE A O 1
ATOM 986 N N . GLY A 1 128 ? -7.123 -11.141 7.524 1.00 82.19 128 GLY A N 1
ATOM 987 C CA . GLY A 1 128 ? -7.423 -12.558 7.390 1.00 82.19 128 GLY A CA 1
ATOM 988 C C . GLY A 1 128 ? -6.743 -13.135 6.156 1.00 82.19 128 GLY A C 1
ATOM 989 O O . GLY A 1 128 ? -6.081 -12.430 5.397 1.00 82.19 128 GLY A O 1
ATOM 990 N N . ARG A 1 129 ? -6.949 -14.435 5.928 1.00 82.50 129 ARG A N 1
ATOM 991 C CA . ARG A 1 129 ? -6.360 -15.127 4.780 1.00 82.50 129 ARG A CA 1
ATOM 992 C C . ARG A 1 129 ? -6.799 -14.482 3.464 1.00 82.50 129 ARG A C 1
ATOM 994 O O . ARG A 1 129 ? -7.992 -14.466 3.148 1.00 82.50 129 ARG A O 1
ATOM 1001 N N . ILE A 1 130 ? -5.830 -14.033 2.673 1.00 87.81 130 ILE A N 1
ATOM 1002 C CA . ILE A 1 130 ? -6.088 -13.365 1.397 1.00 87.81 130 ILE A CA 1
ATOM 1003 C C . ILE A 1 130 ? -6.415 -14.420 0.328 1.00 87.81 130 ILE A C 1
ATOM 1005 O O . ILE A 1 130 ? -5.677 -15.398 0.171 1.00 87.81 130 ILE A O 1
ATOM 1009 N N . PRO A 1 131 ? -7.523 -14.279 -0.427 1.00 84.75 131 PRO A N 1
ATOM 1010 C CA . PRO A 1 131 ? -7.886 -15.261 -1.442 1.00 84.75 131 PRO A CA 1
ATOM 1011 C C . PRO A 1 131 ? -6.841 -15.332 -2.577 1.00 84.75 131 PRO A C 1
ATOM 1013 O O . PRO A 1 131 ? -6.636 -14.332 -3.264 1.00 84.75 131 PRO A O 1
ATOM 1016 N N . PRO A 1 132 ? -6.263 -16.510 -2.898 1.00 83.69 132 PRO A N 1
ATOM 1017 C CA . PRO A 1 132 ? -5.246 -16.629 -3.956 1.00 83.69 132 PRO A CA 1
ATOM 1018 C C . PRO A 1 132 ? -5.730 -16.166 -5.337 1.00 83.69 132 PRO A C 1
ATOM 1020 O O . PRO A 1 132 ? -4.965 -15.657 -6.149 1.00 83.69 132 PRO A O 1
ATOM 1023 N N . LYS A 1 133 ? -7.040 -16.287 -5.590 1.00 88.06 133 LYS A N 1
ATOM 1024 C CA . LYS A 1 133 ? -7.688 -15.855 -6.837 1.00 88.06 133 LYS A CA 1
ATOM 1025 C C . LYS A 1 133 ? -7.558 -14.354 -7.129 1.00 88.06 133 LYS A C 1
ATOM 1027 O O . LYS A 1 133 ? -7.846 -13.959 -8.254 1.00 88.06 133 LYS A O 1
ATOM 1032 N N . LEU A 1 134 ? -7.174 -13.529 -6.149 1.00 89.62 134 LEU A N 1
ATOM 1033 C CA . LEU A 1 134 ? -6.951 -12.094 -6.356 1.00 89.62 134 LEU A CA 1
ATOM 1034 C C . LEU A 1 134 ? -5.763 -11.811 -7.268 1.00 89.62 134 LEU A C 1
ATOM 1036 O O . LEU A 1 134 ? -5.780 -10.827 -7.999 1.00 89.62 134 LEU A O 1
ATOM 1040 N N . LEU A 1 135 ? -4.786 -12.717 -7.287 1.00 92.38 135 LEU A N 1
ATOM 1041 C CA . LEU A 1 135 ? -3.582 -12.602 -8.100 1.00 92.38 135 LEU A CA 1
ATOM 1042 C C . LEU A 1 135 ? -3.706 -13.261 -9.479 1.00 92.38 135 LEU A C 1
ATOM 1044 O O . LEU A 1 135 ? -2.721 -13.352 -10.195 1.00 92.38 135 LEU A O 1
ATOM 1048 N N . LYS A 1 136 ? -4.896 -13.725 -9.885 1.00 91.19 136 LYS A N 1
ATOM 1049 C CA . LYS A 1 136 ? -5.074 -14.466 -11.151 1.00 91.19 136 LYS A CA 1
ATOM 1050 C C . LYS A 1 136 ? -4.585 -13.706 -12.397 1.00 91.19 136 LYS A C 1
ATOM 1052 O O . LYS A 1 136 ? -4.195 -14.345 -13.365 1.00 91.19 136 LYS A O 1
ATOM 1057 N N . ASP A 1 137 ? -4.635 -12.373 -12.354 1.00 92.06 137 ASP A N 1
ATOM 1058 C CA . ASP A 1 137 ? -4.236 -11.479 -13.445 1.00 92.06 137 ASP A CA 1
ATOM 1059 C C . ASP A 1 137 ? -2.894 -10.781 -13.139 1.00 92.06 137 ASP A C 1
ATOM 1061 O O . ASP A 1 137 ? -2.531 -9.823 -13.818 1.00 92.06 137 ASP A O 1
ATOM 1065 N N . TRP A 1 138 ? -2.148 -11.247 -12.136 1.00 94.88 138 TRP A N 1
ATOM 1066 C CA . TRP A 1 138 ? -0.936 -10.607 -11.628 1.00 94.88 138 TRP A CA 1
ATOM 1067 C C . TRP A 1 138 ? 0.249 -11.568 -11.680 1.00 94.88 138 TRP A C 1
ATOM 1069 O O . TRP A 1 138 ? 0.193 -12.684 -11.164 1.00 94.88 138 TRP A O 1
ATOM 1079 N N . GLN A 1 139 ? 1.343 -11.124 -12.287 1.00 95.25 139 GLN A N 1
ATOM 1080 C CA . GLN A 1 139 ? 2.593 -11.866 -12.358 1.00 95.25 139 GLN A CA 1
ATOM 1081 C C . GLN A 1 139 ? 3.553 -11.358 -11.286 1.00 95.25 139 GLN A C 1
ATOM 1083 O O . GLN A 1 139 ? 3.842 -10.167 -11.236 1.00 95.25 139 GLN A O 1
ATOM 1088 N N . LEU A 1 140 ? 4.075 -12.257 -10.451 1.00 95.12 140 LEU A N 1
ATOM 1089 C CA . LEU A 1 140 ? 5.152 -11.929 -9.519 1.00 95.12 140 LEU A CA 1
ATOM 1090 C C . LEU A 1 140 ? 6.428 -11.594 -10.303 1.00 95.12 140 LEU A C 1
ATOM 1092 O O . LEU A 1 140 ? 6.881 -12.416 -11.101 1.00 95.12 140 LEU A O 1
ATOM 1096 N N . ILE A 1 141 ? 7.007 -10.421 -10.049 1.00 93.00 141 ILE A N 1
ATOM 1097 C CA . ILE A 1 141 ? 8.273 -9.981 -10.663 1.00 93.00 141 ILE A CA 1
ATOM 1098 C C . ILE A 1 141 ? 9.406 -9.844 -9.644 1.00 93.00 141 ILE A C 1
ATOM 1100 O O . ILE A 1 141 ? 10.569 -10.019 -9.995 1.00 93.00 141 ILE A O 1
ATOM 1104 N N . HIS A 1 142 ? 9.077 -9.601 -8.375 1.00 91.50 142 HIS A N 1
ATOM 1105 C CA . HIS A 1 142 ? 10.050 -9.522 -7.293 1.00 91.50 142 HIS A CA 1
ATOM 1106 C C . HIS A 1 142 ? 9.451 -10.050 -5.989 1.00 91.50 142 HIS A C 1
ATOM 1108 O O . HIS A 1 142 ? 8.286 -9.792 -5.687 1.00 91.50 142 HIS A O 1
ATOM 1114 N N . ALA A 1 143 ? 10.259 -10.764 -5.212 1.00 94.38 143 ALA A N 1
ATOM 1115 C CA . ALA A 1 143 ? 9.947 -11.164 -3.851 1.00 94.38 143 ALA A CA 1
ATOM 1116 C C . ALA A 1 143 ? 11.170 -10.885 -2.981 1.00 94.38 143 ALA A C 1
ATOM 1118 O O . ALA A 1 143 ? 12.233 -11.463 -3.220 1.00 94.38 143 ALA A O 1
ATOM 1119 N N . GLY A 1 144 ? 11.003 -10.012 -1.992 1.00 90.38 144 GLY A N 1
ATOM 1120 C CA . GLY A 1 144 ? 12.001 -9.777 -0.964 1.00 90.38 144 GLY A CA 1
ATOM 1121 C C . GLY A 1 144 ? 12.244 -11.048 -0.150 1.00 90.38 144 GLY A C 1
ATOM 1122 O O . GLY A 1 144 ? 11.362 -11.908 -0.030 1.00 90.38 144 GLY A O 1
ATOM 1123 N N . GLU A 1 145 ? 13.452 -11.183 0.392 1.00 91.50 145 GLU A N 1
ATOM 1124 C CA . GLU A 1 145 ? 13.893 -12.381 1.119 1.00 91.50 145 GLU A CA 1
ATOM 1125 C C . GLU A 1 145 ? 13.028 -12.719 2.342 1.00 91.50 145 GLU A C 1
ATOM 1127 O O . GLU A 1 145 ? 12.843 -13.894 2.657 1.00 91.50 145 GLU A O 1
ATOM 1132 N N . ASN A 1 146 ? 12.444 -11.699 2.974 1.00 88.81 146 ASN A N 1
ATOM 1133 C CA . ASN A 1 146 ? 11.618 -11.797 4.173 1.00 88.81 146 ASN A CA 1
ATOM 1134 C C . ASN A 1 146 ? 10.128 -11.582 3.861 1.00 88.81 146 ASN A C 1
ATOM 1136 O O . ASN A 1 146 ? 9.340 -11.269 4.759 1.00 88.81 146 ASN A O 1
ATOM 1140 N N . SER A 1 147 ? 9.744 -11.691 2.586 1.00 89.50 147 SER A N 1
ATOM 1141 C CA . SER A 1 147 ? 8.372 -11.482 2.133 1.00 89.50 147 SER A CA 1
ATOM 1142 C C . SER A 1 147 ? 7.533 -12.761 2.227 1.00 89.50 147 SER A C 1
ATOM 1144 O O . SER A 1 147 ? 7.972 -13.850 1.853 1.00 89.50 147 SER A O 1
ATOM 1146 N N . THR A 1 148 ? 6.283 -12.618 2.665 1.00 90.38 148 THR A N 1
ATOM 1147 C CA . THR A 1 148 ? 5.312 -13.720 2.760 1.00 90.38 148 THR A CA 1
ATOM 1148 C C . THR A 1 148 ? 4.373 -13.714 1.558 1.00 90.38 148 THR A C 1
ATOM 1150 O O . THR A 1 148 ? 4.000 -12.657 1.041 1.00 90.38 148 THR A O 1
ATOM 1153 N N . GLU A 1 149 ? 3.941 -14.888 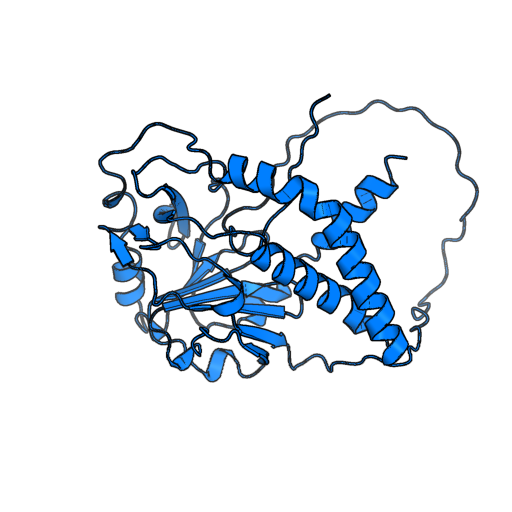1.094 1.00 91.56 149 GLU A N 1
ATOM 1154 C CA . GLU A 1 149 ? 2.911 -14.953 0.057 1.00 91.56 149 GLU A CA 1
ATOM 1155 C C . GLU A 1 149 ? 1.546 -14.483 0.590 1.00 91.56 149 GLU A C 1
ATOM 1157 O O . GLU A 1 149 ? 1.155 -14.863 1.696 1.00 91.56 149 GLU A O 1
ATOM 1162 N N . PRO A 1 150 ? 0.733 -13.750 -0.199 1.00 91.44 150 PRO A N 1
ATOM 1163 C CA . PRO A 1 150 ? -0.570 -13.272 0.274 1.00 91.44 150 PRO A CA 1
ATOM 1164 C C . PRO A 1 150 ? -1.486 -14.382 0.806 1.00 91.44 150 PRO A C 1
ATOM 1166 O O . PRO A 1 150 ? -2.216 -14.187 1.772 1.00 91.44 150 PRO A O 1
ATOM 1169 N N . GLY A 1 151 ? -1.437 -15.575 0.204 1.00 89.50 151 GLY A N 1
ATOM 1170 C CA . GLY A 1 151 ? -2.254 -16.717 0.626 1.00 89.50 151 GLY A CA 1
ATOM 1171 C C . GLY A 1 151 ? -1.866 -17.335 1.978 1.00 89.50 151 GLY A C 1
ATOM 1172 O O . GLY A 1 151 ? -2.652 -18.133 2.508 1.00 89.50 151 GLY A O 1
ATOM 1173 N N . GLU A 1 152 ? -0.685 -16.987 2.494 1.00 89.31 152 GLU A N 1
ATOM 1174 C CA . GLU A 1 152 ? -0.105 -17.434 3.768 1.00 89.31 152 GLU A CA 1
ATOM 1175 C C . GLU A 1 152 ? -0.169 -16.345 4.850 1.00 89.31 152 GLU A C 1
ATOM 1177 O O . GLU A 1 152 ? -0.187 -16.664 6.038 1.00 89.31 152 GLU A O 1
ATOM 1182 N N . ALA A 1 153 ? -0.277 -15.078 4.445 1.00 86.31 153 ALA A N 1
ATOM 1183 C CA . ALA A 1 153 ? -0.410 -13.942 5.343 1.00 86.31 153 ALA A CA 1
ATOM 1184 C C . ALA A 1 153 ? -1.739 -13.968 6.128 1.00 86.31 153 ALA A C 1
ATOM 1186 O O . ALA A 1 153 ? -2.806 -14.307 5.599 1.00 86.31 153 ALA A O 1
ATOM 1187 N N . VAL A 1 154 ? -1.683 -13.586 7.409 1.00 84.12 154 VAL A N 1
ATOM 1188 C CA . VAL A 1 154 ? -2.876 -13.446 8.272 1.00 84.12 154 VAL A CA 1
ATOM 1189 C C . VAL A 1 154 ? -3.516 -12.062 8.166 1.00 84.12 154 VAL A C 1
ATOM 1191 O O . VAL A 1 154 ? -4.664 -11.894 8.563 1.00 84.12 154 VAL A O 1
ATOM 1194 N N . SER A 1 155 ? -2.791 -11.093 7.620 1.00 87.31 155 SER A N 1
ATOM 1195 C CA . SER A 1 155 ? -3.232 -9.751 7.246 1.00 87.31 155 SER A CA 1
ATOM 1196 C C . SER A 1 155 ? -2.228 -9.188 6.240 1.00 87.31 155 SER A C 1
ATOM 1198 O O . SER A 1 155 ? -1.125 -9.705 6.098 1.00 87.31 155 SER A O 1
ATOM 1200 N N . GLY A 1 156 ? -2.593 -8.144 5.510 1.00 88.50 156 GLY A N 1
ATOM 1201 C CA . GLY A 1 156 ? -1.674 -7.517 4.566 1.00 88.50 156 GLY A CA 1
ATOM 1202 C C . GLY A 1 156 ? -2.373 -6.557 3.630 1.00 88.50 156 GLY A C 1
ATOM 1203 O O . GLY A 1 156 ? -3.603 -6.513 3.575 1.00 88.50 156 GLY A O 1
ATOM 1204 N N . GLY A 1 157 ? -1.581 -5.784 2.902 1.00 90.44 157 GLY A N 1
ATOM 1205 C CA . GLY A 1 157 ? -2.070 -4.731 2.025 1.00 90.44 157 GLY A CA 1
ATOM 1206 C C . GLY A 1 157 ? -1.528 -4.866 0.613 1.00 90.44 157 GLY A C 1
ATOM 1207 O O . GLY A 1 157 ? -0.382 -5.273 0.429 1.00 90.44 157 GLY A O 1
ATOM 1208 N N . PHE A 1 158 ? -2.346 -4.509 -0.377 1.00 92.38 158 PHE A N 1
ATOM 1209 C CA . PHE A 1 158 ? -1.854 -4.183 -1.714 1.00 92.38 158 PHE A CA 1
ATOM 1210 C C . PHE A 1 158 ? -1.920 -2.681 -1.936 1.00 92.38 158 PHE A C 1
ATOM 1212 O O . PHE A 1 158 ? -2.944 -2.069 -1.634 1.00 92.38 158 PHE A O 1
ATOM 1219 N N . VAL A 1 159 ? -0.869 -2.120 -2.523 1.00 88.50 159 VAL A N 1
ATOM 1220 C CA . VAL A 1 159 ? -0.789 -0.708 -2.916 1.00 88.50 159 VAL A CA 1
ATOM 1221 C C . VAL A 1 159 ? -0.398 -0.635 -4.388 1.00 88.50 159 VAL A C 1
ATOM 1223 O O . VAL A 1 159 ? 0.388 -1.460 -4.858 1.00 88.50 159 VAL A O 1
ATOM 1226 N N . ALA A 1 160 ? -0.961 0.310 -5.139 1.00 87.81 160 ALA A N 1
ATOM 1227 C CA . ALA A 1 160 ? -0.495 0.587 -6.496 1.00 87.81 160 ALA A CA 1
ATOM 1228 C C . ALA A 1 160 ? 0.851 1.327 -6.467 1.00 87.81 160 ALA A C 1
ATOM 1230 O O . ALA A 1 160 ? 0.985 2.325 -5.774 1.00 87.81 160 ALA A O 1
ATOM 1231 N N . LEU A 1 161 ? 1.813 0.871 -7.272 1.00 82.81 161 LEU A N 1
ATOM 1232 C CA . LEU A 1 161 ? 3.039 1.617 -7.601 1.00 82.81 161 LEU A CA 1
ATOM 1233 C C . LEU A 1 161 ? 2.905 2.337 -8.955 1.00 82.81 161 LEU A C 1
ATOM 1235 O O . LEU A 1 161 ? 3.892 2.573 -9.637 1.00 82.81 161 LEU A O 1
ATOM 1239 N N . GLY A 1 162 ? 1.669 2.549 -9.409 1.00 81.50 162 GLY A N 1
ATOM 1240 C CA . GLY A 1 162 ? 1.338 3.049 -10.740 1.00 81.50 162 GLY A CA 1
ATOM 1241 C C . GLY A 1 162 ? 0.282 2.188 -11.435 1.00 81.50 162 GLY A C 1
ATOM 1242 O O . GLY A 1 162 ? -0.437 1.391 -10.826 1.00 81.50 162 GLY A O 1
ATOM 1243 N N . LYS A 1 163 ? 0.173 2.327 -12.759 1.00 84.19 163 LYS A N 1
ATOM 1244 C CA . LYS A 1 163 ? -0.910 1.701 -13.551 1.00 84.19 163 LYS A CA 1
ATOM 1245 C C . LYS A 1 163 ? -0.721 0.210 -13.840 1.00 84.19 163 LYS A C 1
ATOM 1247 O O . LYS A 1 163 ? -1.673 -0.457 -14.250 1.00 84.19 163 LYS A O 1
ATOM 1252 N N . ARG A 1 164 ? 0.495 -0.316 -13.680 1.00 90.12 164 ARG A N 1
ATOM 1253 C CA . ARG A 1 164 ? 0.834 -1.712 -14.026 1.00 90.12 164 ARG A CA 1
ATOM 1254 C C . ARG A 1 164 ? 1.385 -2.517 -12.864 1.00 90.12 164 ARG A C 1
ATOM 1256 O O . ARG A 1 164 ? 1.402 -3.740 -12.960 1.00 90.12 164 ARG A O 1
ATOM 1263 N N . HIS A 1 165 ? 1.780 -1.852 -11.786 1.00 91.75 165 HIS A N 1
ATOM 1264 C CA . HIS A 1 165 ? 2.483 -2.467 -10.677 1.00 91.75 165 HIS A CA 1
ATOM 1265 C C . HIS A 1 165 ? 1.683 -2.333 -9.392 1.00 91.75 165 HIS A C 1
ATOM 1267 O O . HIS A 1 165 ? 1.141 -1.272 -9.088 1.00 91.75 165 HIS A O 1
ATOM 1273 N N . ILE A 1 166 ? 1.623 -3.425 -8.639 1.00 92.44 166 ILE A N 1
ATOM 1274 C CA . ILE A 1 166 ? 1.175 -3.405 -7.251 1.00 92.44 166 ILE A CA 1
ATOM 1275 C C . ILE A 1 166 ? 2.254 -4.021 -6.378 1.00 92.44 166 ILE A C 1
ATOM 1277 O O . ILE A 1 166 ? 2.929 -4.975 -6.772 1.00 92.44 166 ILE A O 1
ATOM 1281 N N . VAL A 1 167 ? 2.375 -3.500 -5.171 1.00 92.25 167 VAL A N 1
ATOM 1282 C CA . VAL A 1 167 ? 3.192 -4.080 -4.116 1.00 92.25 167 VAL A CA 1
ATOM 1283 C C . VAL A 1 167 ? 2.280 -4.734 -3.093 1.00 92.25 167 VAL A C 1
ATOM 1285 O O . VAL A 1 167 ? 1.206 -4.220 -2.786 1.00 92.25 167 VAL A O 1
ATOM 1288 N N . PHE A 1 168 ? 2.691 -5.893 -2.596 1.00 92.50 168 PHE A N 1
ATOM 1289 C CA . PHE A 1 168 ? 2.103 -6.539 -1.438 1.00 92.50 168 PHE A CA 1
ATOM 1290 C C . PHE A 1 168 ? 3.045 -6.415 -0.251 1.00 92.50 168 PHE A C 1
ATOM 1292 O O . PHE A 1 168 ? 4.229 -6.744 -0.369 1.00 92.50 168 PHE A O 1
ATOM 1299 N N . PHE A 1 169 ? 2.482 -6.027 0.887 1.00 88.38 169 PHE A N 1
ATOM 1300 C CA . PHE A 1 169 ? 3.158 -6.030 2.172 1.00 88.38 169 PHE A CA 1
ATOM 1301 C C . PHE A 1 169 ? 2.401 -6.903 3.169 1.00 88.38 169 PHE A C 1
ATOM 1303 O O . PHE A 1 169 ? 1.176 -6.807 3.310 1.00 88.38 169 PHE A O 1
ATOM 1310 N N . ASP A 1 170 ? 3.154 -7.760 3.852 1.00 84.69 170 ASP A N 1
ATOM 1311 C CA . ASP A 1 170 ? 2.624 -8.652 4.868 1.00 84.69 170 ASP A CA 1
ATOM 1312 C C . ASP A 1 170 ? 2.373 -7.900 6.182 1.00 84.69 170 ASP A C 1
ATOM 1314 O O . ASP A 1 170 ? 3.290 -7.408 6.837 1.00 84.69 170 ASP A O 1
ATOM 1318 N N . GLY A 1 171 ? 1.106 -7.856 6.588 1.00 74.12 171 GLY A N 1
ATOM 1319 C CA . GLY A 1 171 ? 0.673 -7.248 7.838 1.00 74.12 171 GLY A CA 1
ATOM 1320 C C . GLY A 1 171 ? 0.817 -8.172 9.047 1.00 74.12 171 GLY A C 1
ATOM 1321 O O . GLY A 1 171 ? 0.434 -7.759 10.140 1.00 74.12 171 GLY A O 1
ATOM 1322 N N . THR A 1 172 ? 1.332 -9.401 8.904 1.00 63.97 172 THR A N 1
ATOM 1323 C CA . THR A 1 172 ? 1.517 -10.355 10.020 1.00 63.97 172 THR A CA 1
ATOM 1324 C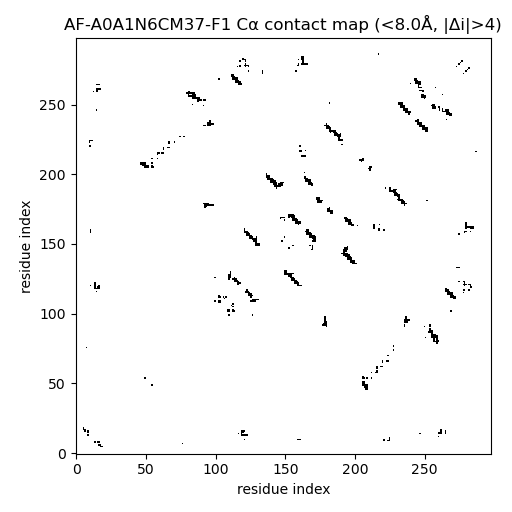 C . THR A 1 172 ? 2.371 -9.794 11.151 1.00 63.97 172 THR A C 1
ATOM 1326 O O . THR A 1 172 ? 2.208 -10.208 12.298 1.00 63.97 172 THR A O 1
ATOM 1329 N N . LYS A 1 173 ? 3.247 -8.830 10.847 1.00 68.88 173 LYS A N 1
ATOM 1330 C CA . LYS A 1 173 ? 4.033 -8.107 11.844 1.00 68.88 173 LYS A CA 1
ATOM 1331 C C . LYS A 1 173 ? 3.234 -7.047 12.602 1.00 68.88 173 LYS A C 1
ATOM 1333 O O . LYS A 1 173 ? 3.800 -6.454 13.497 1.00 68.88 173 LYS A O 1
ATOM 1338 N N . THR A 1 174 ? 1.966 -6.784 12.287 1.00 75.94 174 THR A N 1
ATOM 1339 C CA . THR A 1 174 ? 1.149 -5.800 13.019 1.00 75.94 174 THR A CA 1
ATOM 1340 C C . THR A 1 174 ? 0.493 -6.407 14.256 1.00 75.94 174 THR A C 1
ATOM 1342 O O . THR A 1 174 ? 0.122 -7.580 14.279 1.00 75.94 174 THR A O 1
ATOM 1345 N N . GLU A 1 175 ? 0.317 -5.593 15.291 1.00 84.12 175 GLU A N 1
ATOM 1346 C CA . GLU A 1 175 ? -0.386 -5.965 16.515 1.00 84.12 175 GLU A CA 1
ATOM 1347 C C . GLU A 1 175 ? -1.574 -5.042 16.791 1.00 84.12 175 GLU A C 1
ATOM 1349 O O . GLU A 1 175 ? -1.663 -3.927 16.272 1.00 84.12 175 GLU A O 1
ATOM 1354 N N . MET A 1 176 ? -2.474 -5.508 17.655 1.00 85.06 176 MET A N 1
ATOM 1355 C CA . MET A 1 176 ? -3.582 -4.704 18.157 1.00 85.06 176 MET A CA 1
ATOM 1356 C C . MET A 1 176 ? -3.226 -4.100 19.511 1.00 85.06 176 MET A C 1
ATOM 1358 O O . MET A 1 176 ? -2.942 -4.836 20.458 1.00 85.06 176 MET A O 1
ATOM 1362 N N . LEU A 1 177 ? -3.330 -2.777 19.624 1.00 88.56 177 LEU A N 1
ATOM 1363 C CA . LEU A 1 177 ? -3.364 -2.069 20.902 1.00 88.56 177 LEU A CA 1
ATOM 1364 C C . LEU A 1 177 ? -4.733 -1.415 21.076 1.00 88.56 177 LEU A C 1
ATOM 1366 O O . LEU A 1 177 ? -5.023 -0.389 20.462 1.00 88.56 177 LEU A O 1
ATOM 1370 N N . GLY A 1 178 ? -5.597 -2.035 21.880 1.00 89.75 178 GLY A N 1
ATOM 1371 C CA . GLY A 1 178 ? -7.010 -1.659 21.923 1.00 89.75 178 GLY A CA 1
ATOM 1372 C C . GLY A 1 178 ? -7.645 -1.839 20.540 1.00 89.75 178 GLY A C 1
ATOM 1373 O O . GLY A 1 178 ? -7.698 -2.952 20.014 1.00 89.75 178 GLY A O 1
ATOM 1374 N N . ARG A 1 179 ? -8.103 -0.737 19.945 1.00 91.06 179 ARG A N 1
ATOM 1375 C CA . ARG A 1 179 ? -8.671 -0.642 18.589 1.00 91.06 179 ARG A CA 1
ATOM 1376 C C . ARG A 1 179 ? -7.662 -0.205 17.529 1.00 91.06 179 ARG A C 1
ATOM 1378 O O . ARG A 1 179 ? -8.013 -0.180 16.352 1.00 91.06 179 ARG A O 1
ATOM 1385 N N . ALA A 1 180 ? -6.442 0.142 17.924 1.00 88.94 180 ALA A N 1
ATOM 1386 C CA . ALA A 1 180 ? -5.414 0.577 16.996 1.00 88.94 180 ALA A CA 1
ATOM 1387 C C . ALA A 1 180 ? -4.644 -0.597 16.386 1.00 88.94 180 ALA A C 1
ATOM 1389 O O . ALA A 1 180 ? -4.342 -1.580 17.068 1.00 88.94 180 ALA A O 1
ATOM 1390 N N . HIS A 1 181 ? -4.271 -0.441 15.119 1.00 88.00 181 HIS A N 1
ATOM 1391 C CA . HIS A 1 181 ? -3.388 -1.339 14.385 1.00 88.00 181 HIS A CA 1
ATOM 1392 C C . HIS A 1 181 ? -1.980 -0.762 14.374 1.00 88.00 181 HIS A C 1
ATOM 1394 O O . HIS A 1 181 ? -1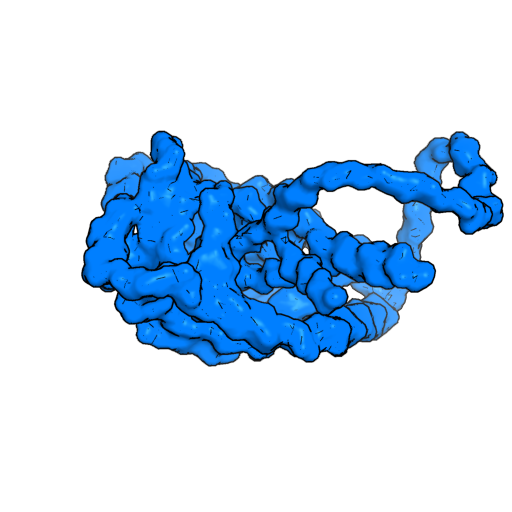.753 0.285 13.774 1.00 88.00 181 HIS A O 1
ATOM 1400 N N . CYS A 1 182 ? -1.043 -1.433 15.028 1.00 86.19 182 CYS A N 1
ATOM 1401 C CA . CYS A 1 182 ? 0.301 -0.915 15.231 1.00 86.19 182 CYS A CA 1
ATOM 1402 C C . CYS A 1 182 ? 1.368 -1.787 14.588 1.00 86.19 182 CYS A C 1
ATOM 1404 O O . CYS A 1 182 ? 1.282 -3.014 14.633 1.00 86.19 182 CYS A O 1
ATOM 1406 N N . THR A 1 183 ? 2.437 -1.161 14.109 1.00 84.00 183 THR A N 1
ATOM 1407 C CA . THR A 1 183 ? 3.712 -1.848 13.899 1.00 84.00 183 THR A CA 1
ATOM 1408 C C . THR A 1 183 ? 4.470 -1.915 15.240 1.00 84.00 183 THR A C 1
ATOM 1410 O O . THR A 1 183 ? 4.768 -0.870 15.826 1.00 84.00 183 THR A O 1
ATOM 1413 N N . PRO A 1 184 ? 4.744 -3.116 15.784 1.00 73.12 184 PRO A N 1
ATOM 1414 C CA . PRO A 1 184 ? 5.342 -3.314 17.106 1.00 73.12 184 PRO A CA 1
ATOM 1415 C C . PRO A 1 184 ? 6.806 -2.874 17.148 1.00 73.12 184 PRO A C 1
ATOM 1417 O O . PRO A 1 184 ? 7.289 -2.406 18.175 1.00 73.12 184 PRO A O 1
ATOM 1420 N N . GLU A 1 185 ? 7.506 -2.996 16.026 1.00 81.94 185 GLU A N 1
ATOM 1421 C CA . GLU A 1 185 ? 8.864 -2.523 15.794 1.00 81.94 185 GLU A CA 1
ATOM 1422 C C . GLU A 1 185 ? 8.913 -1.766 14.472 1.00 81.94 185 GLU A C 1
ATOM 1424 O O . GLU A 1 185 ? 8.044 -1.951 13.614 1.00 81.94 185 GLU A O 1
ATOM 1429 N N . GLY A 1 186 ? 9.893 -0.871 14.353 1.00 76.81 186 GLY A N 1
ATOM 1430 C CA . GLY A 1 186 ? 10.196 -0.284 13.059 1.00 76.81 186 GLY A CA 1
ATOM 1431 C C . GLY A 1 186 ? 10.680 -1.369 12.101 1.00 76.81 186 GLY A C 1
ATOM 1432 O O . GLY A 1 186 ? 11.181 -2.410 12.533 1.00 76.81 186 GLY A O 1
ATOM 1433 N N . ILE A 1 187 ? 10.495 -1.148 10.807 1.00 76.50 187 ILE A N 1
ATOM 1434 C CA . ILE A 1 187 ? 10.929 -2.079 9.772 1.00 76.50 187 ILE A CA 1
ATOM 1435 C C . ILE A 1 187 ? 12.107 -1.444 9.052 1.00 76.50 187 ILE A C 1
ATOM 1437 O O . ILE A 1 187 ? 11.932 -0.511 8.269 1.00 76.50 187 ILE A O 1
ATOM 1441 N N . GLU A 1 188 ? 13.291 -1.969 9.349 1.00 79.75 188 GLU A N 1
ATOM 1442 C CA . GLU A 1 188 ? 14.504 -1.733 8.569 1.00 79.75 188 GLU A CA 1
ATOM 1443 C C . GLU A 1 188 ? 14.419 -2.520 7.251 1.00 79.75 188 GLU A C 1
ATOM 1445 O O . GLU A 1 188 ? 13.813 -3.596 7.209 1.00 79.75 188 GLU A O 1
ATOM 1450 N N . ASP A 1 189 ? 15.025 -1.994 6.182 1.00 78.94 189 ASP A N 1
ATOM 1451 C CA . ASP A 1 189 ? 15.032 -2.604 4.840 1.00 78.94 189 ASP A CA 1
ATOM 1452 C C . ASP A 1 189 ? 13.641 -3.096 4.405 1.00 78.94 189 ASP A C 1
ATOM 1454 O O . ASP A 1 189 ? 13.389 -4.274 4.114 1.00 78.94 189 ASP A O 1
ATOM 1458 N N . LEU A 1 190 ? 12.705 -2.152 4.388 1.00 78.06 190 LEU A N 1
ATOM 1459 C CA . LEU A 1 190 ? 11.313 -2.379 4.038 1.00 78.06 190 LEU A CA 1
ATOM 1460 C C . LEU A 1 190 ? 11.119 -3.163 2.706 1.00 78.06 190 LEU A C 1
ATOM 1462 O O . LEU A 1 190 ? 10.268 -4.061 2.679 1.00 78.06 190 LEU A O 1
ATOM 1466 N N . PRO A 1 191 ? 11.919 -2.956 1.633 1.00 83.50 191 PRO A N 1
ATOM 1467 C CA . PRO A 1 191 ? 11.845 -3.765 0.411 1.00 83.50 191 PRO A CA 1
ATOM 1468 C C . PRO A 1 191 ? 12.033 -5.272 0.607 1.00 83.50 191 PRO A C 1
ATOM 1470 O O . PRO A 1 191 ? 11.419 -6.054 -0.126 1.00 83.50 191 PRO A O 1
ATOM 1473 N N . SER A 1 192 ? 12.818 -5.709 1.600 1.00 86.69 192 SER A N 1
ATOM 1474 C CA . SER A 1 192 ? 12.998 -7.139 1.901 1.00 86.69 192 SER A CA 1
ATOM 1475 C C . SER A 1 192 ? 11.690 -7.835 2.298 1.00 86.69 192 SER A C 1
ATOM 1477 O O . SER A 1 192 ? 11.581 -9.059 2.196 1.00 86.69 192 SER A O 1
ATOM 1479 N N . HIS A 1 193 ? 10.671 -7.065 2.689 1.00 86.25 193 HIS A N 1
ATOM 1480 C CA . HIS A 1 193 ? 9.355 -7.545 3.099 1.00 86.25 193 HIS A CA 1
ATOM 1481 C C . HIS A 1 193 ? 8.285 -7.468 1.999 1.00 86.25 193 HIS A C 1
ATOM 1483 O O . HIS A 1 193 ? 7.148 -7.894 2.221 1.00 86.25 193 HIS A O 1
ATOM 1489 N N . PHE A 1 194 ? 8.625 -6.979 0.803 1.00 88.62 194 PHE A N 1
ATOM 1490 C CA . PHE A 1 194 ? 7.663 -6.777 -0.278 1.00 88.62 194 PHE A CA 1
ATOM 1491 C C . PHE A 1 194 ? 7.625 -7.892 -1.307 1.00 88.62 194 PHE A C 1
ATOM 1493 O O . PHE A 1 194 ? 8.612 -8.558 -1.612 1.00 88.62 194 PHE A O 1
ATOM 1500 N N . ARG A 1 195 ? 6.456 -8.032 -1.930 1.00 93.38 195 ARG A N 1
ATOM 1501 C CA . ARG A 1 195 ? 6.309 -8.742 -3.203 1.00 93.38 195 ARG A CA 1
ATOM 1502 C C . ARG A 1 195 ? 5.750 -7.782 -4.229 1.00 93.38 195 ARG A C 1
ATOM 1504 O O . ARG A 1 195 ? 4.699 -7.192 -3.999 1.00 93.38 195 ARG A O 1
ATOM 1511 N N . VAL A 1 196 ? 6.424 -7.649 -5.360 1.00 93.38 196 VAL A N 1
ATOM 1512 C CA . VAL A 1 196 ? 5.987 -6.774 -6.449 1.00 93.38 196 VAL A CA 1
ATOM 1513 C C . VAL A 1 196 ? 5.368 -7.624 -7.543 1.00 93.38 196 VAL A C 1
ATOM 1515 O O . VAL A 1 196 ? 5.940 -8.632 -7.976 1.00 93.38 196 VAL A O 1
ATOM 1518 N N . TYR A 1 197 ? 4.191 -7.205 -7.992 1.00 95.00 197 TYR A N 1
ATOM 1519 C CA . TYR A 1 197 ? 3.450 -7.842 -9.063 1.00 95.00 197 TYR A CA 1
ATOM 1520 C C . TYR A 1 197 ? 3.211 -6.869 -10.210 1.00 95.00 197 TYR A C 1
ATOM 1522 O O . TYR A 1 197 ? 2.957 -5.686 -9.992 1.00 95.00 197 TYR A O 1
ATOM 1530 N N . ARG A 1 198 ? 3.210 -7.407 -11.427 1.00 94.25 198 ARG A N 1
ATOM 1531 C CA . ARG A 1 198 ? 2.882 -6.701 -12.665 1.00 94.25 198 ARG A CA 1
ATOM 1532 C C . ARG A 1 198 ? 1.585 -7.246 -13.261 1.00 94.25 198 ARG A C 1
ATOM 1534 O O . ARG A 1 198 ? 1.353 -8.457 -13.223 1.00 94.25 198 ARG A O 1
ATOM 1541 N N . ASP A 1 199 ? 0.729 -6.382 -13.801 1.00 93.50 199 ASP A N 1
ATOM 1542 C CA . ASP A 1 199 ? -0.515 -6.799 -14.464 1.00 93.50 199 ASP A CA 1
ATOM 1543 C C . ASP A 1 199 ? -0.181 -7.633 -15.711 1.00 93.50 199 ASP A C 1
ATOM 1545 O O . ASP A 1 199 ? 0.364 -7.140 -16.700 1.00 93.50 199 ASP A O 1
ATOM 1549 N N . SER A 1 200 ? -0.521 -8.920 -15.657 1.00 92.38 200 SER A N 1
ATOM 1550 C CA . SER A 1 200 ? -0.202 -9.911 -16.693 1.00 92.38 200 SER A CA 1
ATOM 1551 C C . SER A 1 200 ? -0.957 -9.693 -18.010 1.00 92.38 200 SER A C 1
ATOM 1553 O O . SER A 1 200 ? -0.636 -10.325 -19.016 1.00 92.38 200 SER A O 1
ATOM 1555 N N . ARG A 1 201 ? -1.957 -8.799 -18.032 1.00 88.75 201 ARG A N 1
ATOM 1556 C CA . ARG A 1 201 ? -2.681 -8.427 -19.258 1.00 88.75 201 ARG A CA 1
ATOM 1557 C C . ARG A 1 201 ? -1.855 -7.566 -20.205 1.00 88.75 201 ARG A C 1
ATOM 1559 O O . ARG A 1 201 ? -2.199 -7.480 -21.382 1.00 88.75 201 ARG A O 1
ATOM 1566 N N . PHE A 1 202 ? -0.798 -6.937 -19.704 1.00 87.50 202 PHE A N 1
ATOM 1567 C CA . PHE A 1 202 ? 0.163 -6.204 -20.512 1.00 87.50 202 PHE A CA 1
ATOM 1568 C C . PHE A 1 202 ? 1.3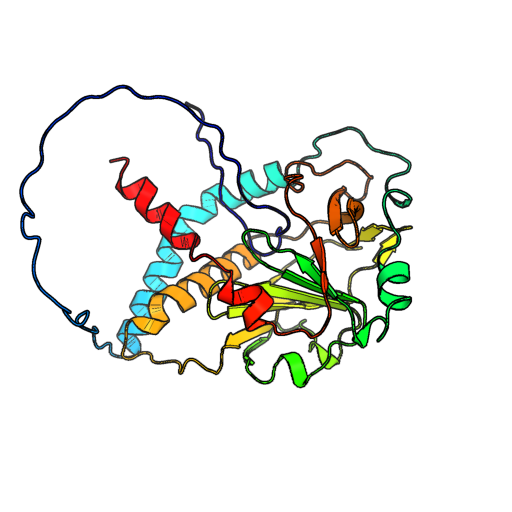74 -7.109 -20.715 1.00 87.50 202 PHE A C 1
ATOM 1570 O O . PHE A 1 202 ? 2.006 -7.515 -19.744 1.00 87.50 202 PHE A O 1
ATOM 1577 N N . SER A 1 203 ? 1.713 -7.467 -21.953 1.00 85.56 203 SER A N 1
ATOM 1578 C CA . SER A 1 203 ? 2.991 -8.137 -22.218 1.00 85.56 203 SER A CA 1
ATOM 1579 C C . SER A 1 203 ? 4.136 -7.187 -21.884 1.00 85.56 203 SER A C 1
ATOM 1581 O O . SER A 1 203 ? 4.006 -5.991 -22.113 1.00 85.56 203 SER A O 1
ATOM 1583 N N . PHE A 1 204 ? 5.227 -7.701 -21.321 1.00 86.94 204 PHE A N 1
ATOM 1584 C CA . PHE A 1 204 ? 6.450 -6.920 -21.164 1.00 86.94 204 PHE A CA 1
ATOM 1585 C C . PHE A 1 204 ? 7.229 -6.929 -22.481 1.00 86.94 204 PHE A C 1
ATOM 1587 O O . PHE A 1 204 ? 7.562 -8.005 -22.987 1.00 86.94 204 PHE A O 1
ATOM 1594 N N . ASP A 1 205 ? 7.491 -5.752 -23.039 1.00 86.12 205 ASP A N 1
ATOM 1595 C CA . ASP A 1 205 ? 8.130 -5.569 -24.334 1.00 86.12 205 ASP A CA 1
ATOM 1596 C C . ASP A 1 205 ? 9.231 -4.502 -24.293 1.00 86.12 205 ASP A C 1
ATOM 1598 O O . ASP A 1 205 ? 9.012 -3.312 -24.501 1.00 86.12 205 ASP A O 1
ATOM 1602 N N . THR A 1 206 ? 10.469 -4.973 -24.141 1.00 85.81 206 THR A N 1
ATOM 1603 C CA . THR A 1 206 ? 11.682 -4.137 -24.205 1.00 85.81 206 THR A CA 1
ATOM 1604 C C . THR A 1 206 ? 11.986 -3.562 -25.592 1.00 85.81 206 THR A C 1
ATOM 1606 O O . THR A 1 206 ? 12.996 -2.882 -25.758 1.00 85.81 206 THR A O 1
ATOM 1609 N N . THR A 1 207 ? 11.191 -3.883 -26.616 1.00 84.69 207 THR A N 1
ATOM 1610 C CA . THR A 1 207 ? 11.376 -3.347 -27.969 1.00 84.69 207 THR A CA 1
ATOM 1611 C C . THR A 1 207 ? 10.573 -2.080 -28.216 1.00 84.69 207 THR A C 1
ATOM 1613 O O . THR A 1 207 ? 10.790 -1.457 -29.247 1.00 84.69 207 THR A O 1
ATOM 1616 N N . THR A 1 208 ? 9.713 -1.654 -27.286 1.00 82.38 208 THR A N 1
ATOM 1617 C CA . THR A 1 208 ? 8.941 -0.403 -27.381 1.00 82.38 208 THR A CA 1
ATOM 1618 C C . THR A 1 208 ? 9.111 0.451 -26.125 1.00 82.38 208 THR A C 1
ATOM 1620 O O . THR A 1 208 ? 9.672 0.002 -25.128 1.00 82.38 208 THR A O 1
ATOM 1623 N N . ASP A 1 209 ? 8.652 1.699 -26.178 1.00 80.81 209 ASP A N 1
ATOM 1624 C CA . ASP A 1 209 ? 8.650 2.636 -25.046 1.00 80.81 209 ASP A CA 1
ATOM 1625 C C . ASP A 1 209 ? 7.444 2.419 -24.128 1.00 80.81 209 ASP A C 1
ATOM 1627 O O . ASP A 1 209 ? 7.392 2.989 -23.043 1.00 80.81 209 ASP A O 1
ATOM 1631 N N . GLU A 1 210 ? 6.484 1.573 -24.520 1.00 85.50 210 GLU A N 1
ATOM 1632 C CA . GLU A 1 210 ? 5.232 1.382 -23.784 1.00 85.50 210 GLU A CA 1
ATOM 1633 C C . GLU A 1 210 ? 5.443 0.897 -22.347 1.00 85.50 210 GLU A C 1
ATOM 1635 O O . GLU A 1 210 ? 4.560 1.098 -21.510 1.00 85.50 210 GLU A O 1
ATOM 1640 N N . ASP A 1 211 ? 6.558 0.218 -22.079 1.00 86.81 211 ASP A N 1
ATOM 1641 C CA . ASP A 1 211 ? 6.954 -0.278 -20.761 1.00 86.81 211 ASP A CA 1
ATOM 1642 C C . ASP A 1 211 ? 8.007 0.590 -20.071 1.00 86.81 211 ASP A C 1
ATOM 1644 O O . ASP A 1 211 ? 8.326 0.321 -18.924 1.00 86.81 211 ASP A O 1
ATOM 1648 N N . LEU A 1 212 ? 8.541 1.636 -20.701 1.00 85.31 212 LEU A N 1
ATOM 1649 C CA . LEU A 1 212 ? 9.629 2.399 -20.094 1.00 85.31 212 LEU A CA 1
ATOM 1650 C C . LEU A 1 212 ? 9.153 3.149 -18.836 1.00 85.31 212 LEU A C 1
ATOM 1652 O O . LEU A 1 212 ? 9.637 2.875 -17.739 1.00 85.31 212 LEU A O 1
ATOM 1656 N N . ASP A 1 213 ? 8.149 4.018 -18.971 1.00 84.81 213 ASP A N 1
ATOM 1657 C CA . ASP A 1 213 ? 7.662 4.844 -17.855 1.00 84.81 213 ASP A CA 1
ATOM 1658 C C . ASP A 1 213 ? 7.086 4.019 -16.686 1.00 84.81 213 ASP A C 1
ATOM 1660 O O . ASP A 1 213 ? 7.452 4.287 -15.542 1.00 84.81 213 ASP A O 1
ATOM 1664 N N . PRO A 1 214 ? 6.233 2.990 -16.907 1.00 86.25 214 PRO A N 1
ATOM 1665 C CA . PRO A 1 214 ? 5.670 2.208 -15.802 1.00 86.25 214 PRO A CA 1
ATOM 1666 C C . PRO A 1 214 ? 6.706 1.401 -15.011 1.00 86.25 214 PRO A C 1
ATOM 1668 O O . PRO A 1 214 ? 6.460 1.076 -13.847 1.00 86.25 214 PRO A O 1
ATOM 1671 N N . GLU A 1 215 ? 7.817 1.018 -15.645 1.00 87.94 215 GLU A N 1
ATOM 1672 C CA . GLU A 1 215 ? 8.908 0.286 -14.995 1.00 87.94 215 GLU A CA 1
ATOM 1673 C C . GLU A 1 215 ? 9.851 1.254 -14.271 1.00 87.94 215 GLU A C 1
ATOM 1675 O O . GLU A 1 215 ? 10.245 0.966 -13.142 1.00 87.94 215 GLU A O 1
ATOM 1680 N N . ILE A 1 216 ? 10.137 2.430 -14.853 1.00 86.31 216 ILE A N 1
ATOM 1681 C CA . ILE A 1 216 ? 10.845 3.519 -14.158 1.00 86.31 216 ILE A CA 1
ATOM 1682 C C . ILE A 1 216 ? 10.089 3.898 -12.882 1.00 86.31 216 ILE A C 1
ATOM 1684 O O . ILE A 1 216 ? 10.690 3.909 -11.812 1.00 86.31 216 ILE A O 1
ATOM 1688 N N . GLU A 1 217 ? 8.778 4.141 -12.972 1.00 83.75 217 GLU A N 1
ATOM 1689 C CA . GLU A 1 217 ? 7.939 4.517 -11.827 1.00 83.75 217 GLU A CA 1
ATOM 1690 C C . GLU A 1 217 ? 8.016 3.471 -10.711 1.00 83.75 217 GLU A C 1
ATOM 1692 O O . GLU A 1 217 ? 8.346 3.788 -9.568 1.00 83.75 217 GLU A O 1
ATOM 1697 N N . ALA A 1 218 ? 7.808 2.196 -11.049 1.00 84.81 218 ALA A N 1
ATOM 1698 C CA . ALA A 1 218 ? 7.885 1.121 -10.070 1.00 84.81 218 ALA A CA 1
ATOM 1699 C C . ALA A 1 218 ? 9.285 0.983 -9.454 1.00 84.81 218 ALA A C 1
ATOM 1701 O O . ALA A 1 218 ? 9.400 0.748 -8.250 1.00 84.81 218 ALA A O 1
ATOM 1702 N N . MET A 1 219 ? 10.351 1.136 -10.245 1.00 85.25 219 MET A N 1
ATOM 1703 C CA . MET A 1 219 ? 11.724 1.037 -9.751 1.00 85.25 219 MET A CA 1
ATOM 1704 C C . MET A 1 219 ? 12.117 2.206 -8.854 1.00 85.25 219 MET A C 1
ATOM 1706 O O . MET A 1 219 ? 12.702 1.959 -7.800 1.00 85.25 219 MET A O 1
ATOM 1710 N N . VAL A 1 220 ? 11.778 3.443 -9.229 1.00 84.00 220 VAL A N 1
ATOM 1711 C CA . VAL A 1 220 ? 12.003 4.627 -8.389 1.00 84.00 220 VAL A CA 1
ATOM 1712 C C . VAL A 1 220 ? 11.287 4.435 -7.060 1.00 84.00 220 VAL A C 1
ATOM 1714 O O . VAL A 1 220 ? 11.937 4.447 -6.022 1.00 84.00 220 VAL A O 1
ATOM 1717 N N . LEU A 1 221 ? 9.985 4.142 -7.073 1.00 80.25 221 LEU A N 1
ATOM 1718 C CA . LEU A 1 221 ? 9.207 3.961 -5.847 1.00 80.25 221 LEU A CA 1
ATOM 1719 C C . LEU A 1 221 ? 9.779 2.858 -4.943 1.00 80.25 221 LEU A C 1
ATOM 1721 O O . LEU A 1 221 ? 9.917 3.056 -3.738 1.00 80.25 221 LEU A O 1
ATOM 1725 N N . MET A 1 222 ? 10.190 1.725 -5.519 1.00 78.88 222 MET A N 1
ATOM 1726 C CA . MET A 1 222 ? 10.843 0.648 -4.768 1.00 78.88 222 MET A CA 1
ATOM 1727 C C . MET A 1 222 ? 12.183 1.067 -4.152 1.00 78.88 222 MET A C 1
ATOM 1729 O O . MET A 1 222 ? 12.518 0.616 -3.057 1.00 78.88 222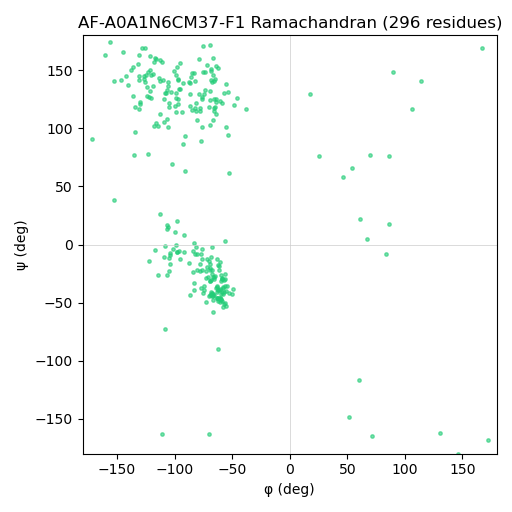 MET A O 1
ATOM 1733 N N . ARG A 1 223 ? 12.959 1.913 -4.836 1.00 80.06 223 ARG A N 1
ATOM 1734 C CA . ARG A 1 223 ? 14.236 2.439 -4.334 1.00 80.06 223 ARG A CA 1
ATOM 1735 C C . ARG A 1 223 ? 14.040 3.491 -3.255 1.00 80.06 223 ARG A C 1
ATOM 1737 O O . ARG A 1 223 ? 14.746 3.441 -2.255 1.00 80.06 223 ARG A O 1
ATOM 1744 N N . LEU A 1 224 ? 13.043 4.359 -3.404 1.00 78.81 224 LEU A N 1
ATOM 1745 C CA . LEU A 1 224 ? 12.658 5.311 -2.367 1.00 78.81 224 LEU A CA 1
ATOM 1746 C C . LEU A 1 224 ? 12.277 4.589 -1.065 1.00 78.81 224 LEU A C 1
ATOM 1748 O O . LEU A 1 224 ? 12.647 5.038 0.013 1.00 78.81 224 LEU A O 1
ATOM 1752 N N . PHE A 1 225 ? 11.628 3.423 -1.144 1.00 73.56 225 PHE A N 1
ATOM 1753 C CA . PHE A 1 225 ? 11.371 2.600 0.046 1.00 73.56 225 PHE A CA 1
ATOM 1754 C C . PHE A 1 225 ? 12.599 1.972 0.668 1.00 73.56 225 PHE A C 1
ATOM 1756 O O . PHE A 1 225 ? 12.610 1.741 1.870 1.00 73.56 225 PHE A O 1
ATOM 1763 N N . ALA A 1 226 ? 13.612 1.662 -0.135 1.00 74.00 226 ALA A N 1
ATOM 1764 C CA . ALA A 1 226 ? 14.866 1.130 0.380 1.00 74.00 226 ALA A CA 1
ATOM 1765 C C . ALA A 1 226 ? 15.632 2.170 1.203 1.00 74.00 226 ALA A C 1
ATOM 1767 O O . ALA A 1 226 ? 16.435 1.800 2.052 1.00 74.00 226 ALA A O 1
ATOM 1768 N N . ALA A 1 227 ? 15.398 3.455 0.935 1.00 72.62 227 ALA A N 1
ATOM 1769 C CA . ALA A 1 227 ? 16.095 4.557 1.580 1.00 72.62 227 ALA A CA 1
ATOM 1770 C C . ALA A 1 227 ? 15.485 4.963 2.933 1.00 72.62 227 ALA A C 1
ATOM 1772 O O . ALA A 1 227 ? 16.037 5.833 3.600 1.00 72.62 227 ALA A O 1
ATOM 1773 N N . ILE A 1 228 ? 14.348 4.378 3.332 1.00 69.81 228 ILE A N 1
ATOM 1774 C CA . ILE A 1 228 ? 13.563 4.859 4.471 1.00 69.81 228 ILE A CA 1
ATOM 1775 C C . ILE A 1 228 ? 13.235 3.716 5.430 1.00 69.81 228 ILE A C 1
ATOM 1777 O O . ILE A 1 228 ? 12.561 2.751 5.065 1.00 69.81 228 ILE A O 1
ATOM 1781 N N . ASP A 1 229 ? 13.641 3.878 6.689 1.00 72.19 229 ASP A N 1
ATOM 1782 C CA . ASP A 1 229 ? 13.205 3.013 7.781 1.00 72.19 229 ASP A CA 1
ATOM 1783 C C . ASP A 1 229 ? 11.760 3.338 8.165 1.00 72.19 229 ASP A C 1
ATOM 1785 O O . ASP A 1 229 ? 11.404 4.491 8.431 1.00 72.19 229 ASP A O 1
ATOM 1789 N N . PHE A 1 230 ? 10.914 2.311 8.232 1.00 74.62 230 PHE A N 1
ATOM 1790 C CA . PHE A 1 230 ? 9.516 2.485 8.611 1.00 74.62 230 PHE A CA 1
ATOM 1791 C C . PHE A 1 230 ? 9.390 2.554 10.141 1.00 74.62 230 PHE A C 1
ATOM 1793 O O . PHE A 1 230 ? 9.688 1.558 10.802 1.00 74.62 230 PHE A O 1
ATOM 1800 N N . PRO A 1 231 ? 8.965 3.675 10.753 1.00 77.38 231 PRO A N 1
ATOM 1801 C CA . PRO A 1 231 ? 8.917 3.803 12.202 1.00 77.38 231 PRO A CA 1
ATOM 1802 C C . PRO A 1 231 ? 7.744 3.031 12.815 1.00 77.38 231 PRO A C 1
ATOM 1804 O O . PRO A 1 231 ? 6.833 2.557 12.139 1.00 77.38 231 PRO A O 1
ATOM 1807 N N . GLN A 1 232 ? 7.742 2.944 14.146 1.00 86.94 232 GLN A N 1
ATOM 1808 C CA . GLN A 1 232 ? 6.599 2.433 14.900 1.00 86.94 232 GLN A CA 1
ATOM 1809 C C . GLN A 1 232 ? 5.419 3.411 14.824 1.00 86.94 232 GLN A C 1
ATOM 1811 O O . GLN A 1 232 ? 5.381 4.407 15.554 1.00 86.94 232 GLN A O 1
ATOM 1816 N N . ILE A 1 233 ? 4.433 3.088 13.992 1.00 88.56 233 ILE A N 1
ATOM 1817 C CA . ILE A 1 233 ? 3.183 3.840 13.878 1.00 88.56 233 ILE A CA 1
ATOM 1818 C C . ILE A 1 233 ? 1.986 2.991 14.291 1.00 88.56 233 ILE A C 1
ATOM 1820 O O . ILE A 1 233 ? 2.030 1.757 14.304 1.00 88.56 233 ILE A O 1
ATOM 1824 N N . CYS A 1 234 ? 0.898 3.671 14.622 1.00 89.62 234 CYS A N 1
ATOM 1825 C CA . CYS A 1 234 ? -0.361 3.062 14.992 1.00 89.62 234 CYS A CA 1
ATOM 1826 C C . CYS A 1 234 ? -1.529 3.775 14.322 1.00 89.62 234 CYS A C 1
ATOM 1828 O O . CYS A 1 234 ? -1.676 4.981 14.472 1.00 89.62 234 CYS A O 1
ATOM 1830 N N . VAL A 1 235 ? -2.389 3.026 13.640 1.00 89.75 235 VAL A N 1
ATOM 1831 C CA . VAL A 1 235 ? -3.545 3.561 12.915 1.00 89.75 235 VAL A CA 1
ATOM 1832 C C . VAL A 1 235 ? -4.836 3.226 13.653 1.00 89.75 235 VAL A C 1
ATOM 1834 O O . VAL A 1 235 ? -5.095 2.072 14.005 1.00 89.75 235 VAL A O 1
ATOM 1837 N N . VAL A 1 236 ? -5.668 4.243 13.854 1.00 91.38 236 VAL A N 1
ATOM 1838 C CA . VAL A 1 236 ? -7.031 4.165 14.383 1.00 91.38 236 VAL A CA 1
ATOM 1839 C C . VAL A 1 236 ? -8.009 4.581 13.289 1.00 91.38 236 VAL A C 1
ATOM 1841 O O . VAL A 1 236 ? -7.744 5.498 12.521 1.00 91.38 236 VAL A O 1
ATOM 1844 N N . TYR A 1 237 ? -9.171 3.931 13.230 1.00 90.38 237 TYR A N 1
ATOM 1845 C CA . TYR A 1 237 ? -10.219 4.258 12.264 1.00 90.38 237 TYR A CA 1
ATOM 1846 C C . TYR A 1 237 ? -11.360 5.011 12.947 1.00 90.38 237 TYR A C 1
ATOM 1848 O O . TYR A 1 237 ? -12.044 4.463 13.805 1.00 90.38 237 TYR A O 1
ATOM 1856 N N . GLU A 1 238 ? -11.637 6.245 12.551 1.00 91.56 238 GLU A N 1
ATOM 1857 C CA . GLU A 1 238 ? -12.784 7.026 13.013 1.00 91.56 238 GLU A CA 1
ATOM 1858 C C . GLU A 1 238 ? -13.953 6.934 12.032 1.00 91.56 238 GLU A C 1
ATOM 1860 O O . GLU A 1 238 ? -13.771 6.934 10.818 1.00 91.56 238 GLU A O 1
ATOM 1865 N N . ALA A 1 239 ? -15.190 6.881 12.529 1.00 91.88 239 ALA A N 1
ATOM 1866 C CA . ALA A 1 239 ? -16.362 6.841 11.657 1.00 91.88 239 ALA A CA 1
ATOM 1867 C C . ALA A 1 239 ? -16.569 8.190 10.942 1.00 91.88 239 ALA A C 1
ATOM 1869 O O . ALA A 1 239 ? -16.866 9.197 11.580 1.00 91.88 239 ALA A O 1
ATOM 1870 N N . ALA A 1 240 ? -16.498 8.190 9.610 1.00 90.19 240 ALA A N 1
ATOM 1871 C CA . ALA A 1 240 ? -16.761 9.359 8.762 1.00 90.19 240 ALA A CA 1
ATOM 1872 C C . ALA A 1 240 ? -18.126 9.286 8.050 1.00 90.19 240 ALA A C 1
ATOM 1874 O O . ALA A 1 240 ? -18.606 10.262 7.475 1.00 90.19 240 ALA A O 1
ATOM 1875 N N . GLY A 1 241 ? -18.778 8.124 8.080 1.00 86.25 241 GLY A N 1
ATOM 1876 C CA . GLY A 1 241 ? -20.103 7.908 7.513 1.00 86.25 241 GLY A CA 1
ATOM 1877 C C . GLY A 1 241 ? -20.490 6.435 7.541 1.00 86.25 241 GLY A C 1
ATOM 1878 O O . GLY A 1 241 ? -19.834 5.611 8.177 1.00 86.25 241 GLY A O 1
ATOM 1879 N N . LYS A 1 242 ? -21.567 6.080 6.833 1.00 84.12 242 LYS A N 1
ATOM 1880 C CA . LYS A 1 242 ? -21.938 4.671 6.677 1.00 84.12 242 LYS A CA 1
ATOM 1881 C C . LYS A 1 242 ? -20.857 3.962 5.862 1.00 84.12 242 LYS A C 1
ATOM 1883 O O . LYS A 1 242 ? -20.697 4.258 4.684 1.00 84.12 242 LYS A O 1
ATOM 1888 N N . ASP A 1 243 ? -20.169 3.018 6.495 1.00 84.06 243 ASP A N 1
ATOM 1889 C CA . ASP A 1 243 ? -19.107 2.196 5.899 1.00 84.06 243 ASP A CA 1
ATOM 1890 C C . ASP A 1 243 ? -17.902 3.006 5.396 1.00 84.06 243 ASP A C 1
ATOM 1892 O O . ASP A 1 243 ? -17.158 2.522 4.543 1.00 84.06 243 ASP A O 1
ATOM 1896 N N . MET A 1 244 ? -17.724 4.222 5.922 1.00 90.12 244 MET A N 1
ATOM 1897 C CA . MET A 1 244 ? -16.619 5.125 5.609 1.00 90.12 244 MET A CA 1
ATOM 1898 C C . MET A 1 244 ? -15.898 5.514 6.891 1.00 90.12 244 MET A C 1
ATOM 1900 O O . MET A 1 244 ? -16.531 5.870 7.890 1.00 90.12 244 MET A O 1
ATOM 1904 N N . PHE A 1 245 ? -14.578 5.480 6.829 1.00 89.56 245 PHE A N 1
ATOM 1905 C CA . PHE A 1 245 ? -13.677 5.661 7.946 1.00 89.56 245 PHE A CA 1
ATOM 1906 C C . PHE A 1 245 ? -12.607 6.674 7.573 1.00 89.56 245 PHE A C 1
ATOM 1908 O O . PHE A 1 245 ? -12.136 6.694 6.438 1.00 89.56 245 PHE A O 1
ATOM 1915 N N . ARG A 1 246 ? -12.248 7.511 8.532 1.00 89.00 246 ARG A N 1
ATOM 1916 C CA . ARG A 1 246 ? -11.047 8.331 8.487 1.00 89.00 246 ARG A CA 1
ATOM 1917 C C . ARG A 1 246 ? -9.971 7.593 9.258 1.00 89.00 246 ARG A C 1
ATOM 1919 O O . ARG A 1 246 ? -10.248 7.093 10.342 1.00 89.00 246 ARG A O 1
ATOM 1926 N N . GLU A 1 247 ? -8.782 7.509 8.702 1.00 87.19 247 GLU A N 1
ATOM 1927 C CA . GLU A 1 247 ? -7.634 6.975 9.422 1.00 87.19 247 GLU A CA 1
ATOM 1928 C C . GLU A 1 247 ? -6.960 8.103 10.197 1.00 87.19 247 GLU A C 1
ATOM 1930 O O . GLU A 1 247 ? -6.912 9.245 9.735 1.00 87.19 247 GLU A O 1
ATOM 1935 N N . VAL A 1 248 ? -6.534 7.778 11.411 1.00 89.12 248 VAL A N 1
ATOM 1936 C CA . VAL A 1 248 ? -5.782 8.660 12.294 1.00 89.12 248 VAL A CA 1
ATOM 1937 C C . VAL A 1 248 ? -4.581 7.878 12.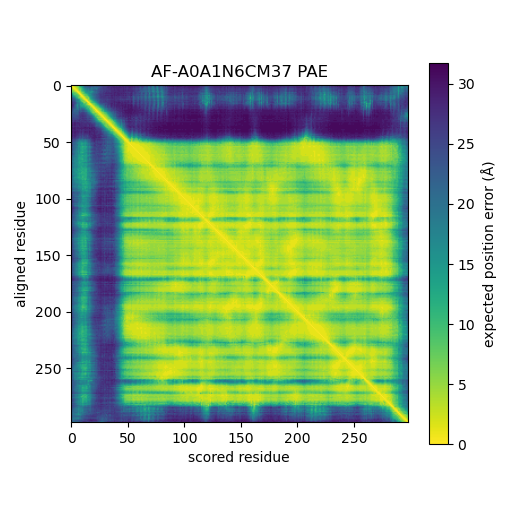797 1.00 89.12 248 VAL A C 1
ATOM 1939 O O . VAL A 1 248 ? -4.719 6.857 13.475 1.00 89.12 248 VAL A O 1
ATOM 1942 N N . THR A 1 249 ? -3.408 8.356 12.440 1.00 90.50 249 THR A N 1
ATOM 1943 C CA . THR A 1 249 ? -2.104 7.814 12.741 1.00 90.50 249 THR A CA 1
ATOM 1944 C C . THR A 1 249 ? -1.521 8.485 13.976 1.00 90.50 249 THR A C 1
ATOM 1946 O O . THR A 1 249 ? -1.496 9.705 14.144 1.00 90.50 249 THR A O 1
ATOM 1949 N N . TYR A 1 250 ? -1.002 7.649 14.856 1.00 91.94 250 TYR A N 1
ATOM 1950 C CA . TYR A 1 250 ? -0.284 8.028 16.053 1.00 91.94 250 TYR A CA 1
ATOM 1951 C C . TYR A 1 250 ? 1.110 7.425 16.005 1.00 91.94 250 TYR A C 1
ATOM 1953 O O . TYR A 1 250 ? 1.311 6.322 15.488 1.00 91.94 250 TYR A O 1
ATOM 1961 N N . ASN A 1 251 ? 2.067 8.103 16.626 1.00 92.06 251 ASN A N 1
ATOM 1962 C CA . ASN A 1 251 ? 3.261 7.406 17.069 1.00 92.06 251 ASN A CA 1
ATOM 1963 C C . ASN A 1 251 ? 2.908 6.470 18.238 1.00 92.06 251 ASN A C 1
ATOM 1965 O O . ASN A 1 251 ? 1.816 6.514 18.815 1.00 92.06 251 ASN A O 1
ATOM 1969 N N . ARG A 1 252 ? 3.862 5.635 18.647 1.00 89.69 252 ARG A N 1
ATOM 1970 C CA . ARG A 1 252 ? 3.636 4.659 19.720 1.00 89.69 252 ARG A CA 1
ATOM 1971 C C . ARG A 1 252 ? 3.279 5.273 21.083 1.00 89.69 252 ARG A C 1
ATOM 1973 O O . ARG A 1 252 ? 2.665 4.602 21.913 1.00 89.69 252 ARG A O 1
ATOM 1980 N N . ASN A 1 253 ? 3.636 6.537 21.310 1.00 92.19 253 ASN A N 1
ATOM 1981 C CA . ASN A 1 253 ? 3.314 7.261 22.538 1.00 92.19 253 ASN A CA 1
ATOM 1982 C C . ASN A 1 253 ? 1.881 7.811 22.543 1.00 92.19 253 ASN A C 1
ATOM 1984 O O . ASN A 1 253 ? 1.428 8.269 23.587 1.00 92.19 253 ASN A O 1
ATOM 1988 N N . GLY A 1 254 ? 1.150 7.746 21.425 1.00 93.62 254 GLY A N 1
ATOM 1989 C CA . GLY A 1 254 ? -0.189 8.322 21.302 1.00 93.62 254 GLY A CA 1
ATOM 1990 C C . GLY A 1 254 ? -0.196 9.796 20.915 1.00 93.62 254 GLY A C 1
ATOM 1991 O O . GLY A 1 254 ? -1.198 10.483 21.123 1.00 93.62 254 GLY A O 1
ATOM 1992 N N . GLU A 1 255 ? 0.913 10.313 20.388 1.00 94.88 255 GLU A N 1
ATOM 1993 C CA . GLU A 1 255 ? 0.965 11.652 19.806 1.00 94.88 255 GLU A CA 1
ATOM 1994 C C . GLU A 1 255 ? 0.537 11.564 18.333 1.00 94.88 255 GLU A C 1
ATOM 1996 O O . GLU A 1 255 ? 1.028 10.686 17.615 1.00 94.88 255 GLU A O 1
ATOM 2001 N N . PRO A 1 256 ? -0.409 12.406 17.882 1.00 92.44 256 PRO A N 1
ATOM 2002 C CA . PRO A 1 256 ? -0.924 12.335 16.522 1.00 92.44 256 PRO A CA 1
ATOM 2003 C C . PRO A 1 256 ? 0.154 12.730 15.514 1.00 92.44 256 PRO A C 1
ATOM 2005 O O . PRO A 1 256 ? 0.892 13.698 15.720 1.00 92.44 256 PRO A O 1
ATOM 2008 N N . LEU A 1 257 ? 0.199 12.004 14.404 1.00 89.19 257 LEU A N 1
ATOM 2009 C CA . LEU A 1 257 ? 1.056 12.286 13.263 1.00 89.19 257 LEU A CA 1
ATOM 2010 C C . LEU A 1 257 ? 0.201 12.939 12.175 1.00 89.19 257 LEU A C 1
ATOM 2012 O O . LEU A 1 257 ? -0.099 12.342 11.162 1.00 89.19 257 LEU A O 1
ATOM 2016 N N . GLY A 1 258 ? -0.262 14.169 12.385 1.00 80.56 258 GLY A N 1
ATOM 2017 C CA . GLY A 1 258 ? -1.187 14.818 11.438 1.00 80.56 258 GLY A CA 1
ATOM 2018 C C . GLY A 1 258 ? -0.569 15.251 10.099 1.00 80.56 258 GLY A C 1
ATOM 2019 O O . GLY A 1 258 ? -1.309 15.629 9.203 1.00 80.56 258 GLY A O 1
ATOM 2020 N N . ASN A 1 259 ? 0.762 15.245 9.974 1.00 79.38 259 ASN A N 1
ATOM 2021 C CA . ASN A 1 259 ? 1.453 15.451 8.691 1.00 79.38 259 ASN A CA 1
ATOM 2022 C C . ASN A 1 259 ? 1.558 14.150 7.899 1.00 79.38 259 ASN A C 1
ATOM 2024 O O . ASN A 1 259 ? 1.674 14.186 6.679 1.00 79.38 259 ASN A O 1
ATOM 2028 N N . VAL A 1 260 ? 1.487 13.028 8.624 1.00 74.25 260 VAL A N 1
ATOM 2029 C CA . VAL A 1 260 ? 0.917 11.792 8.118 1.00 74.25 260 VAL A CA 1
ATOM 2030 C C . VAL A 1 260 ? -0.551 12.223 7.856 1.00 74.25 260 VAL A C 1
ATOM 2032 O O . VAL A 1 260 ? -0.787 12.818 6.824 1.00 74.25 260 VAL A O 1
ATOM 2035 N N . ASP A 1 261 ? -1.532 12.136 8.756 1.00 71.31 261 ASP A N 1
ATOM 2036 C CA . ASP A 1 261 ? -2.980 12.299 8.439 1.00 71.31 261 ASP A CA 1
ATOM 2037 C C . ASP A 1 261 ? -3.482 13.569 7.693 1.00 71.31 261 ASP A C 1
ATOM 2039 O O . ASP A 1 261 ? -3.935 14.522 8.325 1.00 71.31 261 ASP A O 1
ATOM 2043 N N . ASP A 1 262 ? -3.617 13.548 6.357 1.00 64.25 262 ASP A N 1
ATOM 2044 C CA . ASP A 1 262 ? -4.212 14.659 5.574 1.00 64.25 262 ASP A CA 1
ATOM 2045 C C . ASP A 1 262 ? -5.697 14.940 5.905 1.00 64.25 262 ASP A C 1
ATOM 2047 O O . ASP A 1 262 ? -6.262 15.969 5.522 1.00 64.25 262 ASP A O 1
ATOM 2051 N N . GLY A 1 263 ? -6.355 14.028 6.633 1.00 62.16 263 GLY A N 1
ATOM 2052 C CA . GLY A 1 263 ? -7.729 14.160 7.122 1.00 62.16 263 GLY A CA 1
ATOM 2053 C C . GLY A 1 263 ? -8.814 14.172 6.035 1.00 62.16 263 GLY A C 1
ATOM 2054 O O . GLY A 1 263 ? -9.996 14.363 6.353 1.00 62.16 263 GLY A O 1
ATOM 2055 N N . THR A 1 264 ? -8.446 13.974 4.771 1.00 65.25 264 THR A N 1
ATOM 2056 C CA . THR A 1 264 ? -9.339 13.941 3.607 1.00 65.25 264 THR A CA 1
ATOM 2057 C C . THR A 1 264 ? -9.531 12.534 3.059 1.00 65.25 264 THR A C 1
ATOM 2059 O O . THR A 1 264 ? -10.588 12.240 2.490 1.00 65.25 264 THR A O 1
ATOM 2062 N N . GLN A 1 265 ? -8.558 11.650 3.276 1.00 72.62 265 GLN A N 1
ATOM 2063 C CA . GLN A 1 265 ? -8.628 10.278 2.808 1.00 72.62 265 GLN A CA 1
ATOM 2064 C C . GLN A 1 265 ? -9.695 9.484 3.566 1.00 72.62 265 GLN A C 1
ATOM 2066 O O . GLN A 1 265 ? -9.725 9.405 4.797 1.00 72.62 265 GLN A O 1
ATOM 2071 N N . LEU A 1 266 ? -10.609 8.901 2.791 1.00 84.88 266 LEU A N 1
ATOM 2072 C CA . LEU A 1 266 ? -11.664 8.041 3.301 1.00 84.88 266 LEU A CA 1
ATOM 2073 C C . LEU A 1 266 ? -11.396 6.602 2.892 1.00 84.88 266 LEU A C 1
ATOM 2075 O O . LEU A 1 266 ? -11.316 6.266 1.706 1.00 84.88 266 LEU A O 1
ATOM 2079 N N . THR A 1 267 ? -11.363 5.750 3.901 1.00 88.75 267 THR A N 1
ATOM 2080 C CA . THR A 1 267 ? -11.291 4.307 3.763 1.00 88.75 267 THR A CA 1
ATOM 2081 C C . THR A 1 267 ? -12.686 3.722 3.888 1.00 88.75 267 THR A C 1
ATOM 2083 O O . THR A 1 267 ? -13.514 4.188 4.667 1.00 88.75 267 THR A O 1
ATOM 2086 N N . ARG A 1 268 ? -13.001 2.701 3.097 1.00 92.12 268 ARG A N 1
ATOM 2087 C CA . ARG A 1 268 ? -14.327 2.071 3.105 1.00 92.12 268 ARG A CA 1
ATOM 2088 C C . ARG A 1 268 ? -14.241 0.562 3.082 1.00 92.12 268 ARG A C 1
ATOM 2090 O O . ARG A 1 268 ? -13.314 -0.003 2.511 1.00 92.12 268 ARG A O 1
ATOM 2097 N N . ILE A 1 269 ? -15.257 -0.097 3.629 1.00 91.56 269 ILE A N 1
ATOM 2098 C CA . ILE A 1 269 ? -15.356 -1.553 3.518 1.00 91.56 269 ILE A CA 1
ATOM 2099 C C . ILE A 1 269 ? -15.834 -1.926 2.114 1.00 91.56 269 ILE A C 1
ATOM 2101 O O . ILE A 1 269 ? -16.896 -1.485 1.668 1.00 91.56 269 ILE A O 1
ATOM 2105 N N . VAL A 1 270 ? -15.066 -2.771 1.432 1.00 91.56 270 VAL A N 1
ATOM 2106 C CA . VAL A 1 270 ? -15.400 -3.320 0.114 1.00 91.56 270 VAL A CA 1
ATOM 2107 C C . VAL A 1 270 ? -15.534 -4.836 0.149 1.00 91.56 270 VAL A C 1
ATOM 2109 O O . VAL A 1 270 ? -14.981 -5.517 1.009 1.00 91.56 270 VAL A O 1
ATOM 2112 N N . GLN A 1 271 ? -16.280 -5.352 -0.825 1.00 89.31 271 GLN A N 1
ATOM 2113 C CA . GLN A 1 271 ? -16.450 -6.772 -1.127 1.00 89.31 271 GLN A CA 1
ATOM 2114 C C . GLN A 1 271 ? -16.108 -7.002 -2.604 1.00 89.31 271 GLN A C 1
ATOM 2116 O O . GLN A 1 271 ? -16.011 -6.037 -3.362 1.00 89.31 271 GLN A O 1
ATOM 2121 N N . ASN A 1 272 ? -15.983 -8.266 -3.025 1.00 83.19 272 ASN A N 1
ATOM 2122 C CA . ASN A 1 272 ? -15.688 -8.649 -4.415 1.00 83.19 272 ASN A CA 1
ATOM 2123 C C . ASN A 1 272 ? -14.430 -7.957 -4.956 1.00 83.19 272 ASN A C 1
ATOM 2125 O O . ASN A 1 272 ? -14.494 -7.113 -5.844 1.00 83.19 272 ASN A O 1
ATOM 2129 N N . PHE A 1 273 ? -13.286 -8.303 -4.375 1.00 85.56 273 PHE A N 1
ATOM 2130 C CA . PHE A 1 273 ? -12.023 -7.636 -4.662 1.00 85.56 273 PHE A CA 1
ATOM 2131 C C . PHE A 1 273 ? -11.577 -7.881 -6.112 1.00 85.56 273 PHE A C 1
ATOM 2133 O O . PHE A 1 273 ? -11.318 -9.020 -6.509 1.00 85.56 273 PHE A O 1
ATOM 2140 N N . ASP A 1 274 ? -11.478 -6.801 -6.881 1.00 90.06 274 ASP A N 1
ATOM 2141 C CA . ASP A 1 274 ? -10.761 -6.735 -8.152 1.00 90.06 274 ASP A CA 1
ATOM 2142 C C . ASP A 1 274 ? -9.640 -5.711 -7.970 1.00 90.06 274 ASP A C 1
ATOM 2144 O O . ASP A 1 274 ? -9.883 -4.503 -7.957 1.00 90.06 274 ASP A O 1
ATOM 2148 N N . LEU A 1 275 ? -8.413 -6.203 -7.767 1.00 90.12 275 LEU A N 1
ATOM 2149 C CA . LEU A 1 275 ? -7.259 -5.352 -7.466 1.00 90.12 275 LEU A CA 1
ATOM 2150 C C . LEU A 1 275 ? -6.980 -4.343 -8.587 1.00 90.12 275 LEU A C 1
ATOM 2152 O O . LEU A 1 275 ? -6.546 -3.232 -8.309 1.00 90.12 275 LEU A O 1
ATOM 2156 N N . ARG A 1 276 ? -7.261 -4.680 -9.850 1.00 88.94 276 ARG A N 1
ATOM 2157 C CA . ARG A 1 276 ? -7.033 -3.748 -10.960 1.00 88.94 276 ARG A CA 1
ATOM 2158 C C . ARG A 1 276 ? -8.069 -2.633 -10.955 1.00 88.94 276 ARG A C 1
ATOM 2160 O O . ARG A 1 276 ? -7.713 -1.462 -11.051 1.00 88.94 276 ARG A O 1
ATOM 2167 N N . GLU A 1 277 ? -9.350 -2.983 -10.856 1.00 88.38 277 GLU A N 1
ATOM 2168 C CA . GLU A 1 277 ? -10.421 -1.980 -10.802 1.00 88.38 277 GLU A CA 1
ATOM 2169 C C . GLU A 1 277 ? -10.251 -1.061 -9.585 1.00 88.38 277 GLU A C 1
ATOM 2171 O O . GLU A 1 277 ? -10.475 0.148 -9.655 1.00 88.38 277 GLU A O 1
ATOM 2176 N N . GLN A 1 278 ? -9.826 -1.622 -8.456 1.00 88.06 278 GLN A N 1
ATOM 2177 C CA . GLN A 1 278 ? -9.749 -0.884 -7.203 1.00 88.06 278 GLN A CA 1
ATOM 2178 C C . GLN A 1 278 ? -8.470 -0.066 -7.066 1.00 88.06 278 GLN A C 1
ATOM 2180 O O . GLN A 1 278 ? -8.552 1.014 -6.483 1.00 88.06 278 GLN A O 1
ATOM 2185 N N . LEU A 1 279 ? -7.347 -0.544 -7.613 1.00 86.56 279 LEU A N 1
ATOM 2186 C CA . LEU A 1 279 ? -6.046 0.093 -7.444 1.00 86.56 279 LEU A CA 1
ATOM 2187 C C . LEU A 1 279 ? -5.564 0.762 -8.732 1.00 86.56 279 LEU A C 1
ATOM 2189 O O . LEU A 1 279 ? -5.617 1.981 -8.869 1.00 86.56 279 LEU A O 1
ATOM 2193 N N . THR A 1 280 ? -5.149 -0.022 -9.722 1.00 79.19 280 THR A N 1
ATOM 2194 C CA . THR A 1 280 ? -4.379 0.520 -10.848 1.00 79.19 280 THR A CA 1
ATOM 2195 C C . THR A 1 280 ? -5.202 1.266 -11.891 1.00 79.19 280 THR A C 1
ATOM 2197 O O . THR A 1 280 ? -4.667 2.130 -12.577 1.00 79.19 280 THR A O 1
ATOM 2200 N N . SER A 1 281 ? -6.512 1.010 -11.996 1.00 74.81 281 SER A N 1
ATOM 2201 C CA . SER A 1 281 ? -7.390 1.816 -12.863 1.00 74.81 281 SER A CA 1
ATOM 2202 C C . SER A 1 281 ? -7.595 3.248 -12.355 1.00 74.81 281 SER A C 1
ATOM 2204 O O . SER A 1 281 ? -8.037 4.111 -13.113 1.00 74.81 281 SER A O 1
ATOM 2206 N N . LYS A 1 282 ? -7.278 3.487 -11.078 1.00 68.25 282 LYS A N 1
ATOM 2207 C CA . LYS A 1 282 ? -7.422 4.775 -10.394 1.00 68.25 282 LYS A CA 1
ATOM 2208 C C . LYS A 1 282 ? -6.090 5.447 -10.089 1.00 68.25 282 LYS A C 1
ATOM 2210 O O . LYS A 1 282 ? -6.105 6.610 -9.711 1.00 68.25 282 LYS A O 1
ATOM 2215 N N . ALA A 1 283 ? -4.976 4.736 -10.257 1.00 65.25 283 ALA A N 1
ATOM 2216 C CA . ALA A 1 283 ? -3.647 5.300 -10.097 1.00 65.25 283 ALA A CA 1
ATOM 2217 C C . ALA A 1 283 ? -3.404 6.365 -11.181 1.00 65.25 283 ALA A C 1
ATOM 2219 O O . ALA A 1 283 ? -3.451 6.074 -12.387 1.00 65.25 283 ALA A O 1
ATOM 2220 N N . SER A 1 284 ? -3.174 7.605 -10.753 1.00 61.19 284 SER A N 1
ATOM 2221 C CA . SER A 1 284 ? -2.558 8.627 -11.597 1.00 61.19 284 SER A CA 1
ATOM 2222 C C . SER A 1 284 ? -1.074 8.301 -11.775 1.00 61.19 284 SER A C 1
ATOM 2224 O O . SER A 1 284 ? -0.478 7.596 -10.970 1.00 61.19 284 SER A O 1
ATOM 2226 N N . SER A 1 285 ? -0.493 8.774 -12.875 1.00 54.31 285 SER A N 1
ATOM 2227 C CA . SER A 1 285 ? 0.948 8.680 -13.126 1.00 54.31 285 SER A CA 1
ATOM 2228 C C . SER A 1 285 ? 1.604 9.944 -12.573 1.00 54.31 285 SER A C 1
ATOM 2230 O O . SER A 1 285 ? 2.069 10.762 -13.354 1.00 54.31 285 SER A O 1
ATOM 2232 N N . SER A 1 286 ? 1.527 10.172 -11.259 1.00 52.66 286 SER A N 1
ATOM 2233 C CA . SER A 1 286 ? 1.917 11.463 -10.672 1.00 52.66 286 SER A CA 1
ATOM 2234 C C . SER A 1 286 ? 3.428 11.691 -10.664 1.00 52.66 286 SER A C 1
ATOM 2236 O O . SER A 1 286 ? 3.856 12.836 -10.664 1.00 52.66 286 SER A O 1
ATOM 2238 N N . LEU A 1 287 ? 4.247 10.632 -10.718 1.00 50.41 287 LEU A N 1
ATOM 2239 C CA . LEU A 1 287 ? 5.708 10.750 -10.615 1.00 50.41 287 LEU A CA 1
ATOM 2240 C C . LEU A 1 287 ? 6.328 11.651 -11.707 1.00 50.41 287 LEU A C 1
ATOM 2242 O O . LEU A 1 287 ? 7.337 12.302 -11.463 1.00 50.41 287 LEU A O 1
ATOM 2246 N N . PHE A 1 288 ? 5.714 11.716 -12.894 1.00 46.56 288 PHE A N 1
ATOM 2247 C CA . PHE A 1 288 ? 6.206 12.515 -14.025 1.00 46.56 288 PHE A CA 1
ATOM 2248 C C . PHE A 1 288 ? 5.575 13.909 -14.127 1.00 46.56 288 PHE A C 1
ATOM 2250 O O . PHE A 1 288 ? 6.109 14.751 -14.845 1.00 46.56 288 PHE A O 1
ATOM 2257 N N . ASP A 1 289 ? 4.498 14.178 -13.384 1.00 46.09 289 ASP A N 1
ATOM 2258 C CA . ASP A 1 289 ? 3.893 15.514 -13.332 1.00 46.09 289 ASP A CA 1
ATOM 2259 C C . ASP A 1 289 ? 4.818 16.511 -12.586 1.00 46.09 289 ASP A C 1
ATOM 2261 O O . ASP A 1 289 ? 4.760 17.710 -12.841 1.00 46.09 289 ASP A O 1
ATOM 2265 N N . PHE A 1 290 ? 5.740 16.019 -11.741 1.00 34.72 290 PHE A N 1
ATOM 2266 C CA . PHE A 1 290 ? 6.735 16.825 -11.008 1.00 34.72 290 PHE A CA 1
ATOM 2267 C C . PHE A 1 290 ? 7.919 17.294 -11.855 1.00 34.72 290 PHE A C 1
ATOM 2269 O O . PHE A 1 290 ? 8.383 18.419 -11.704 1.00 34.72 290 PHE A O 1
ATOM 2276 N N . ILE A 1 291 ? 8.397 16.450 -12.771 1.00 40.31 291 ILE A N 1
ATOM 2277 C CA . ILE A 1 291 ? 9.567 16.765 -13.606 1.00 40.31 291 ILE A CA 1
ATOM 2278 C C . ILE A 1 291 ? 9.198 17.813 -14.671 1.00 40.31 291 ILE A C 1
ATOM 2280 O O . ILE A 1 291 ? 10.034 18.617 -15.084 1.00 40.31 291 ILE A O 1
ATOM 2284 N N . GLU A 1 292 ? 7.931 17.850 -15.101 1.00 35.94 292 GLU A N 1
ATOM 2285 C CA . GLU A 1 292 ? 7.443 18.881 -16.022 1.00 35.94 292 GLU A CA 1
ATOM 2286 C C . GLU A 1 292 ? 7.199 20.247 -15.352 1.00 35.94 292 GLU A C 1
ATOM 2288 O O . GLU A 1 292 ? 7.217 21.249 -16.071 1.00 35.94 292 GLU A O 1
ATOM 2293 N N . GLU A 1 293 ? 7.003 20.324 -14.027 1.00 39.91 293 GLU A N 1
ATOM 2294 C CA . GLU A 1 293 ? 6.894 21.604 -13.303 1.00 39.91 293 GLU A CA 1
ATOM 2295 C C . GLU A 1 293 ? 8.265 22.285 -13.139 1.00 39.91 293 GLU A C 1
ATOM 2297 O O . GLU A 1 293 ? 8.378 23.475 -13.432 1.00 39.91 293 GLU A O 1
ATOM 2302 N N . ASP A 1 294 ? 9.333 21.542 -12.827 1.00 34.81 294 ASP A N 1
ATOM 2303 C CA . ASP A 1 294 ? 10.689 22.115 -12.715 1.00 34.81 294 ASP A CA 1
ATOM 2304 C C . ASP A 1 294 ? 11.285 22.522 -14.078 1.00 34.81 294 ASP A C 1
ATOM 2306 O O . ASP A 1 294 ? 12.053 23.479 -14.169 1.00 34.81 294 ASP A O 1
ATOM 2310 N N . ALA A 1 295 ? 10.880 21.869 -15.174 1.00 34.97 295 ALA A N 1
ATOM 2311 C CA . ALA A 1 295 ? 11.270 22.273 -16.529 1.00 34.97 295 ALA A CA 1
ATOM 2312 C C . ALA A 1 295 ? 10.497 23.505 -17.058 1.00 34.97 295 ALA A C 1
ATOM 2314 O O . ALA A 1 295 ? 10.809 24.007 -18.142 1.00 34.97 295 ALA A O 1
ATOM 2315 N N . GLN A 1 296 ? 9.470 23.971 -16.333 1.00 31.80 296 GLN A N 1
ATOM 2316 C CA . GLN A 1 296 ? 8.674 25.165 -16.655 1.00 31.80 296 GLN A CA 1
ATOM 2317 C C . GLN A 1 296 ? 9.020 26.386 -15.784 1.00 31.80 296 GLN A C 1
ATOM 2319 O O . GLN A 1 296 ? 8.555 27.485 -16.102 1.00 31.80 296 GLN A O 1
ATOM 2324 N N . ASP A 1 297 ? 9.858 26.209 -14.756 1.00 32.94 297 ASP A N 1
ATOM 2325 C CA . ASP A 1 297 ? 10.334 27.258 -13.842 1.00 32.94 297 ASP A CA 1
ATOM 2326 C C . ASP A 1 297 ? 11.757 27.792 -14.174 1.00 32.94 297 ASP A C 1
ATOM 2328 O O . ASP A 1 297 ? 12.304 28.597 -13.411 1.00 32.94 297 ASP A O 1
ATOM 2332 N N . GLU A 1 298 ? 12.328 27.436 -15.341 1.00 33.59 298 GLU A N 1
ATOM 2333 C CA . GLU A 1 298 ? 13.552 28.051 -15.919 1.00 33.59 298 GLU A CA 1
ATOM 2334 C C . GLU A 1 298 ? 13.290 29.115 -17.006 1.00 33.59 298 GLU A C 1
ATOM 2336 O O . GLU A 1 298 ? 12.601 28.832 -18.017 1.00 33.59 298 GLU A O 1
#

Foldseek 3Di:
DDDPPFAPDQQVLPVDDGDDDDDDDDDDDDDDDDDDDDDDPDDDPPWQFDDLVRLVVLLVVLLVVLCVVCVVPLVVLVCLLQDFPDDFDPCLLQDADQVQCVQQPDVVRQAFKWKWWQPQWIKIKGQAAHDPVLCVQKDWDDAAQQEDDSRPANIWMWIDLAQFKIKIARLNQWDRRRSKTKRPAKDQQRLNHIIMITGNVDDDDSGGCPCRLSSSSSSNSSVSSNSDIGGIKIWHWHDPDVQKTQIWIDHPSRRTSVSSVPRPIIMGMDGDDNPNVRGNVSHDSVSVVVVVVVVVVD

Secondary structure (DSSP, 8-state):
----------TTT-S--------------------------------PPPPHHHHHHHHHHHHHHHHHHHHHHHHHHHHHHHS--S---TTGGG-S--HHHHHHTSTTHHHH-EEEE-SSS-EEEEESPPPGGGGTTEEEEEE-TTPPPTTT-SEEEEEESSSSEEEEEEGGG-EEETTEEE-SS-BSSGGGGEEEEEETTSPP-TTSSTTHHHHHHHHHHHHHHHT--B--EEEEEEEEETTEEEEEEEETTS-B-TTT--S--EEEEE-S--HIIIIITT---GGGHHHHHHTT--

Organism: NCBI:txid1123272

Radius of gyration: 21.18 Å; Cα contacts (8 Å, |Δi|>4): 541; chains: 1; bounding box: 42×57×66 Å

Sequence (298 aa):
MGMKITHIVLPFVFLFGPSAGAVPNEKVVVPRESRSHLDQPDKEKERFTFSAPLFWQLMQNSVDQILDDMEPTLEPIWEELMAPTGSMNPDWQEAGVDVLALLSSRSGGFAGNALLSSGESPSITFFGRIPPKLLKDWQLIHAGENSTEPGEAVSGGFVALGKRHIVFFDGTKTEMLGRAHCTPEGIEDLPSHFRVYRDSRFSFDTTTDEDLDPEIEAMVLMRLFAAIDFPQICVVYEAAGKDMFREVTYNRNGEPLGNVDDGTQLTRIVQNFDLREQLTSKASSSLFDFIEEDAQDE

Solvent-accessible surface area (backbone atoms only — not comparable to full-atom values): 16808 Å² total; per-residue (Å²): 140,77,85,81,86,54,75,88,73,56,84,84,61,52,66,48,64,63,83,87,85,85,90,86,89,85,90,86,87,88,83,88,83,84,84,87,74,87,90,79,81,88,74,74,76,82,76,56,76,43,51,58,71,55,39,54,50,52,39,49,55,52,31,51,52,53,44,69,71,43,58,86,49,47,62,66,50,50,54,56,29,69,36,66,68,51,74,65,39,95,59,50,36,71,39,57,42,58,59,66,62,56,34,48,73,39,83,63,19,34,74,34,32,32,39,36,32,72,46,60,44,11,29,41,39,36,64,28,56,40,67,66,74,63,46,74,58,44,39,81,78,45,69,24,91,71,36,65,56,59,63,75,25,56,16,26,36,40,31,32,48,28,66,49,32,35,37,37,41,57,36,66,69,48,43,73,47,80,41,18,49,22,38,81,57,54,39,70,58,43,48,35,34,26,35,35,29,34,44,57,87,55,82,90,46,51,44,41,60,88,50,44,63,65,49,31,46,36,50,42,55,52,49,57,39,53,76,41,69,42,68,42,39,28,40,25,36,34,82,73,53,93,66,27,25,32,61,45,38,20,38,82,81,29,22,33,17,50,62,44,37,66,78,73,58,52,30,28,73,44,60,83,81,46,62,53,73,64,18,23,74,63,30,57,76,61,82,60,60,56,61,58,50,64,71,66,76,114

pLDDT: mean 74.93, std 22.28, range [21.17, 95.25]